Protein AF-A0A2D7BTG2-F1 (afdb_monomer_lite)

Radius of gyration: 34.1 Å; chains: 1; bounding box: 66×44×100 Å

pLDDT: mean 89.64, std 11.04, range [48.56, 98.38]

Sequence (310 aa):
MPYTIDFSQSSKTAIVVNDGTIDTSTSIGLIGKNYTRFGETLNENLLHLLENFANTNAPSNPTEGMLWYDTTNSLLKVYDNGVWTPLLSGAGTTRIEFRNRKDTGGTFHKTIELIVDANIVHITTDDTTAWTPHNDEKLEDGVTLLSTQFPTIQSGITMNNTTHYKFRGIATSAEYADLAERYETDDEYEAGTVVRLGGTHEITQTLQEADEDVFGVISTSPGFEMNASAGTDATHPFVALAGRVPCKVIGKVAKGDRMISSSTPGHAMAHKYAPSFVGDRFSWNIVIGRALESKDTDEAGTIEIVVGSK

Foldseek 3Di:
DWDWDDDPPNVDDIDIAAAQDWDDLELATRDHHPPPCVVVSVVVRVVCVVQLNEDCDDRPNHDAQGWYQNNVQRFIWGDHPNDTHGPFNGHDQFGWDWDFFAFQVRDTFTWIFTGDNQFGFKIAGAAADKTATHQCDAGSVNPHHPCVQPRIDHHGIDGGPDPPRDDDDPDDDQPDWFDWEWFFEPFQDDFQFWWFQDDPGGIYWDQAWLDLRTAATFADRHSHYHPVVPDDSGGTTIGGQWTKGKHKAAAWADFFFWWFDHNPTRHIYGDPDDQDDPDPDTSCSRTQFTFRHTDHDRGIDIGMTTGPHD

Secondary structure (DSSP, 8-state):
--EEE--SSTTSPPEEEPTTSEE-SSSSPEEPTT-TTHHHHHHHHHHHHHTTT-BSS--SSPPTT-EEEETTTTEEEEEETTEEEEEE--SSSSEEEEEEEEBTTS-EEEEEEEEETTEEEEEEE--SS-B-B-TT-B-TTSSSBGGGT-S-B-SEEEEPSSTT-----S----SS-EEEEE--BSS---TT-EEEE-SSSSEEE--STT-TTEEEEEESS-SEEESTTSS-TTTS-EEEEEEEEEEEE-S-B-TTPEEEE-SSTT-EEE--S----BTTB-TTSSEEEEESS-B--SS-EEEEEEET--

Structure (mmCIF, N/CA/C/O backbone):
data_AF-A0A2D7BTG2-F1
#
_entry.id   AF-A0A2D7BTG2-F1
#
loop_
_atom_site.group_PDB
_atom_site.i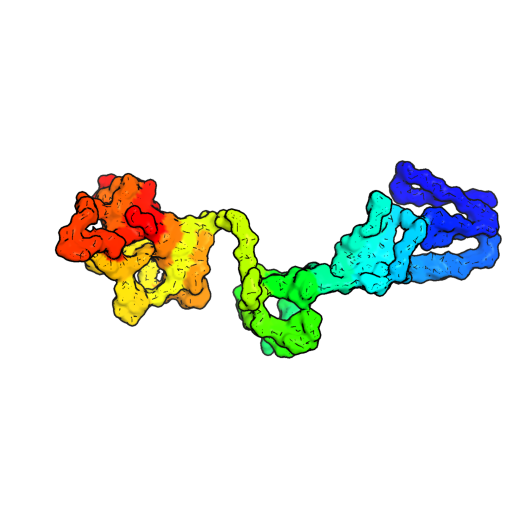d
_atom_site.type_symbol
_atom_site.label_atom_id
_atom_site.label_alt_id
_atom_site.label_comp_id
_atom_site.label_asym_id
_atom_site.label_entity_id
_atom_site.label_seq_id
_atom_site.pdbx_PDB_ins_code
_atom_site.Cartn_x
_atom_site.Cartn_y
_atom_site.Cartn_z
_atom_site.occupancy
_atom_site.B_iso_or_equiv
_atom_site.auth_seq_id
_atom_site.auth_comp_id
_atom_site.auth_asym_id
_atom_site.auth_atom_id
_atom_site.pdbx_PDB_model_num
ATOM 1 N N . MET A 1 1 ? -35.544 18.577 49.824 1.00 82.06 1 MET A N 1
ATOM 2 C CA . MET A 1 1 ? -35.801 19.420 48.624 1.00 82.06 1 MET A CA 1
ATOM 3 C C . MET A 1 1 ? -35.051 18.836 47.439 1.00 82.06 1 MET A C 1
ATOM 5 O O . MET A 1 1 ? -33.855 18.576 47.615 1.00 82.06 1 MET A O 1
ATOM 9 N N . PRO A 1 2 ? -35.722 18.657 46.283 1.00 92.31 2 PRO A N 1
ATOM 10 C CA . PRO A 1 2 ? -35.094 18.171 45.056 1.00 92.31 2 PRO A CA 1
ATOM 11 C C . PRO A 1 2 ? -33.932 19.075 44.636 1.00 92.31 2 PRO A C 1
ATOM 13 O O . PRO A 1 2 ? -33.811 20.212 45.103 1.00 92.31 2 PRO A O 1
ATOM 16 N N . TYR A 1 3 ? -33.055 18.553 43.790 1.00 95.12 3 TYR A N 1
ATOM 17 C CA . TYR A 1 3 ? -31.957 19.313 43.203 1.00 95.12 3 TYR A CA 1
ATOM 18 C C . TYR A 1 3 ? -31.859 19.024 41.706 1.00 95.12 3 TYR A C 1
ATOM 20 O O . TYR A 1 3 ? -32.412 18.036 41.226 1.00 95.12 3 TYR A O 1
ATOM 28 N N . THR A 1 4 ? -31.194 19.912 40.973 1.00 95.62 4 THR A N 1
ATOM 29 C CA . THR A 1 4 ? -31.037 19.817 39.520 1.00 95.62 4 THR A CA 1
ATOM 30 C C . THR A 1 4 ? -29.607 19.452 39.150 1.00 95.62 4 THR A C 1
ATOM 32 O O . THR A 1 4 ? -28.666 19.881 39.819 1.00 95.62 4 THR A O 1
ATOM 35 N N . ILE A 1 5 ? -29.456 18.659 38.092 1.00 94.81 5 ILE A N 1
ATOM 36 C CA . ILE A 1 5 ? -28.172 18.317 37.477 1.00 94.81 5 ILE A CA 1
ATOM 37 C C . ILE A 1 5 ? -28.199 18.814 36.033 1.00 94.81 5 ILE A C 1
ATOM 39 O O . ILE A 1 5 ? -29.088 18.445 35.262 1.00 94.81 5 ILE A O 1
ATOM 43 N N . ASP A 1 6 ? -27.215 19.634 35.679 1.00 94.38 6 ASP A N 1
ATOM 44 C CA . ASP A 1 6 ? -27.077 20.205 34.344 1.00 94.38 6 ASP A CA 1
ATOM 45 C C . ASP A 1 6 ? -26.159 19.341 33.473 1.00 94.38 6 ASP A C 1
ATOM 47 O O . ASP A 1 6 ? -25.115 18.856 33.916 1.00 94.38 6 ASP A O 1
ATOM 51 N N . PHE A 1 7 ? -26.529 19.177 32.204 1.00 92.38 7 PHE A N 1
ATOM 52 C CA . PHE A 1 7 ? -25.622 18.623 31.203 1.00 92.38 7 PHE A CA 1
ATOM 53 C C . PHE A 1 7 ? -24.540 19.646 30.841 1.00 92.38 7 PHE A C 1
ATOM 55 O O . PHE A 1 7 ? -24.777 20.853 30.856 1.00 92.38 7 PHE A O 1
ATOM 62 N N . SER A 1 8 ? -23.371 19.171 30.398 1.00 91.31 8 SER A N 1
ATOM 63 C CA . SER A 1 8 ? -22.316 20.046 29.858 1.00 91.31 8 SER A CA 1
ATOM 64 C C . SER A 1 8 ? -22.786 20.859 28.645 1.00 91.31 8 SER A C 1
ATOM 66 O O . SER A 1 8 ? -22.303 21.963 28.406 1.00 91.31 8 SER A O 1
ATOM 68 N N . GLN A 1 9 ? -23.745 20.326 27.885 1.00 87.62 9 GLN A N 1
ATOM 69 C CA . GLN A 1 9 ? -24.421 21.040 26.811 1.00 87.62 9 GLN A CA 1
ATOM 70 C C . GLN A 1 9 ? -25.638 21.790 27.368 1.00 87.62 9 GLN A C 1
ATOM 72 O O . GLN A 1 9 ? -26.660 21.182 27.682 1.00 87.62 9 GLN A O 1
ATOM 77 N N . SER A 1 10 ? -25.555 23.119 27.410 1.00 88.06 10 SER A N 1
ATOM 78 C CA . SER A 1 10 ? -26.579 23.996 28.001 1.00 88.06 10 SER A CA 1
ATOM 79 C C . SER A 1 10 ? -27.948 23.967 27.310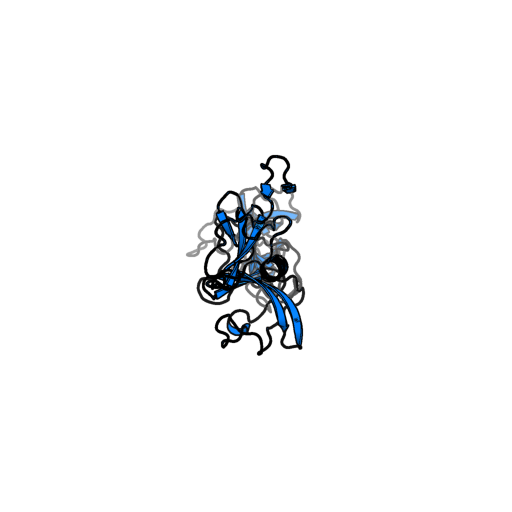 1.00 88.06 10 SER A C 1
ATOM 81 O O . SER A 1 10 ? -28.932 24.413 27.892 1.00 88.06 10 SER A O 1
ATOM 83 N N . SER A 1 11 ? -28.040 23.453 26.078 1.00 88.81 11 SER A N 1
ATOM 84 C CA . SER A 1 11 ? -29.313 23.311 25.359 1.00 88.81 11 SER A CA 1
ATOM 85 C C . SER A 1 11 ? -30.128 22.084 25.784 1.00 88.81 11 SER A C 1
ATOM 87 O O . SER A 1 11 ? -31.274 21.951 25.359 1.00 88.81 11 SER A O 1
ATOM 89 N N . LYS A 1 12 ? -29.553 21.164 26.570 1.00 88.06 12 LYS A N 1
ATOM 90 C CA . LYS A 1 12 ? -30.271 19.994 27.087 1.00 88.06 12 LYS A CA 1
ATOM 91 C C . LYS A 1 12 ? -31.016 20.346 28.367 1.00 88.06 12 LYS A C 1
ATOM 93 O O . LYS A 1 12 ? -30.515 21.082 29.211 1.00 88.06 12 LYS A O 1
ATOM 98 N N . THR A 1 13 ? -32.214 19.793 28.519 1.00 92.81 13 THR A N 1
ATOM 99 C CA . THR A 1 13 ? -33.018 19.971 29.730 1.00 92.81 13 THR A CA 1
ATOM 100 C C . THR A 1 13 ? -32.324 19.316 30.923 1.00 92.81 13 THR A C 1
ATOM 102 O O . THR A 1 13 ? -31.963 18.142 30.859 1.00 92.81 13 THR A O 1
ATOM 105 N N . ALA A 1 14 ? -32.144 20.080 32.002 1.00 93.88 14 ALA A N 1
ATOM 106 C CA . ALA A 1 14 ? -31.582 19.590 33.255 1.00 93.88 14 ALA A CA 1
ATOM 107 C C . ALA A 1 14 ? -32.454 18.487 33.874 1.00 93.88 14 ALA A C 1
ATOM 109 O O . ALA A 1 14 ? -33.682 18.499 33.748 1.00 93.88 14 ALA A O 1
ATOM 110 N N . ILE A 1 15 ? -31.819 17.561 34.588 1.00 95.19 15 ILE A N 1
ATOM 111 C CA . ILE A 1 15 ? -32.509 16.471 35.284 1.00 95.19 15 ILE A CA 1
ATOM 112 C C . ILE A 1 15 ? -32.858 16.933 36.699 1.00 95.19 15 ILE A C 1
ATOM 114 O O . ILE A 1 15 ? -32.009 17.475 37.408 1.00 95.19 15 ILE A O 1
ATOM 118 N N . VAL A 1 16 ? -34.103 16.708 37.124 1.00 96.50 16 VAL A N 1
ATOM 119 C CA . VAL A 1 16 ? -34.575 17.015 38.482 1.00 96.50 16 VAL A CA 1
ATOM 120 C C . VAL A 1 16 ? -34.575 15.738 39.312 1.00 96.50 16 VAL A C 1
ATOM 122 O O . VAL A 1 16 ? -35.378 14.842 39.072 1.00 96.50 16 VAL A O 1
ATOM 125 N N . VAL A 1 17 ? -33.728 15.676 40.337 1.00 96.44 17 VAL A N 1
ATOM 126 C CA . VAL A 1 17 ? -33.623 14.511 41.222 1.00 96.44 17 VAL A CA 1
ATOM 127 C C . VAL A 1 17 ? -34.429 14.748 42.501 1.00 96.44 17 VAL A C 1
ATOM 129 O O . VAL A 1 17 ? -34.157 15.676 43.272 1.00 96.44 17 VAL A O 1
ATOM 132 N N . ASN A 1 18 ? -35.427 13.893 42.736 1.00 95.75 18 ASN A N 1
ATOM 133 C CA . ASN A 1 18 ? -36.330 13.984 43.883 1.00 95.75 18 ASN A CA 1
ATOM 134 C C . ASN A 1 18 ? -35.735 13.383 45.169 1.00 95.75 18 ASN A C 1
ATOM 136 O O . ASN A 1 18 ? -34.892 12.487 45.142 1.00 95.75 18 ASN A O 1
ATOM 140 N N . ASP A 1 19 ? -36.192 13.888 46.317 1.00 95.38 19 ASP A N 1
ATOM 141 C CA . ASP A 1 19 ? -35.792 13.419 47.652 1.00 95.38 19 ASP A CA 1
ATOM 142 C C . ASP A 1 19 ? -36.265 11.971 47.885 1.00 95.38 19 ASP A C 1
ATOM 144 O O . ASP A 1 19 ? -37.372 11.608 47.497 1.00 95.38 19 ASP A O 1
ATOM 148 N N . GLY A 1 20 ? -35.439 11.148 48.525 1.00 94.38 20 GLY A N 1
ATOM 149 C CA . GLY A 1 20 ? -35.737 9.756 48.871 1.00 94.38 20 GLY A CA 1
ATOM 150 C C . GLY A 1 20 ? -35.786 8.772 47.695 1.00 94.38 20 GLY A C 1
ATOM 151 O O . GLY A 1 20 ? -36.173 7.624 47.902 1.00 94.38 20 GLY A O 1
ATOM 152 N N . THR A 1 21 ? -35.401 9.181 46.480 1.00 94.94 21 THR A N 1
ATOM 153 C CA . THR A 1 21 ? -35.507 8.365 45.250 1.00 94.94 21 THR A CA 1
ATOM 154 C C . THR A 1 21 ? -34.182 8.245 44.490 1.00 94.94 21 THR A C 1
ATOM 156 O O . THR A 1 21 ? -33.246 8.989 44.769 1.00 94.94 21 THR A O 1
ATOM 159 N N . ILE A 1 22 ? -34.109 7.332 43.514 1.00 95.50 22 ILE A N 1
ATOM 160 C CA . ILE A 1 22 ? -33.073 7.317 42.468 1.00 95.50 22 ILE A CA 1
ATOM 161 C C . ILE A 1 22 ? -33.729 7.724 41.147 1.00 95.50 22 ILE A C 1
ATOM 163 O O . ILE A 1 22 ? -34.741 7.134 40.762 1.00 95.50 22 ILE A O 1
ATOM 167 N N . ASP A 1 23 ? -33.138 8.685 40.442 1.00 95.88 23 ASP A N 1
ATOM 168 C CA . ASP A 1 23 ? -33.488 8.980 39.053 1.00 95.88 23 ASP A CA 1
ATOM 169 C C . ASP A 1 23 ? -32.698 8.060 38.103 1.00 95.88 23 ASP A C 1
ATOM 171 O O . ASP A 1 23 ? -31.492 7.867 38.261 1.00 95.88 23 ASP A O 1
ATOM 175 N N . THR A 1 24 ? -33.400 7.454 37.142 1.00 94.62 24 THR A N 1
ATOM 176 C CA . THR A 1 24 ? -32.864 6.455 36.196 1.00 94.62 24 THR A CA 1
ATOM 177 C C . THR A 1 24 ? -32.935 6.927 34.743 1.00 94.62 24 THR A C 1
ATOM 179 O O . THR A 1 24 ? -32.858 6.119 33.821 1.00 94.62 24 THR A O 1
ATOM 182 N N . SER A 1 25 ? -33.070 8.238 34.512 1.00 93.56 25 SER A N 1
ATOM 183 C CA . SER A 1 25 ? -33.117 8.832 33.166 1.00 93.56 25 SER A CA 1
ATOM 184 C C . SER A 1 25 ? -31.785 8.762 32.407 1.00 93.56 25 SER A C 1
ATOM 186 O O . SER A 1 25 ? -31.747 9.059 31.215 1.00 93.56 25 SER A O 1
ATOM 188 N N . THR A 1 26 ? -30.706 8.338 33.071 1.00 94.25 26 THR A N 1
ATOM 189 C CA . THR A 1 26 ? -29.394 8.066 32.470 1.00 94.25 26 THR A CA 1
ATOM 190 C C . THR A 1 26 ? -28.946 6.636 32.773 1.00 94.25 26 THR A C 1
ATOM 192 O O . THR A 1 26 ? -29.559 5.946 33.586 1.00 94.25 26 THR A O 1
ATOM 195 N N . SER A 1 27 ? -27.853 6.192 32.153 1.00 94.81 27 SER A N 1
ATOM 196 C CA . SER A 1 27 ? -27.250 4.877 32.411 1.00 94.81 27 SER A CA 1
ATOM 197 C C . SER A 1 27 ? -26.644 4.710 33.811 1.00 94.81 27 SER A C 1
ATOM 199 O O . SER A 1 27 ? -26.309 3.590 34.183 1.00 94.81 27 SER A O 1
ATOM 201 N N . ILE A 1 28 ? -26.494 5.792 34.583 1.00 94.81 28 ILE A N 1
ATOM 202 C CA . ILE A 1 28 ? -26.142 5.745 36.009 1.00 94.81 28 ILE A CA 1
ATOM 203 C C . ILE A 1 28 ? -27.331 6.194 36.859 1.00 94.81 28 ILE A C 1
ATOM 205 O O . ILE A 1 28 ? -28.132 7.034 36.445 1.00 94.81 28 ILE A O 1
ATOM 209 N N . GLY A 1 29 ? -27.438 5.663 38.075 1.00 94.94 29 GLY A N 1
ATOM 210 C CA . GLY A 1 29 ? -28.468 6.090 39.019 1.00 94.94 29 GLY A CA 1
ATOM 211 C C . GLY A 1 29 ? -28.113 7.433 39.655 1.00 94.94 29 GLY A C 1
ATOM 212 O O . GLY A 1 29 ? -27.115 7.529 40.369 1.00 94.94 29 GLY A O 1
ATOM 213 N N . LEU A 1 30 ? -28.924 8.471 39.452 1.00 95.88 30 LEU A N 1
ATOM 214 C CA . LEU A 1 30 ? -28.707 9.778 40.079 1.00 95.88 30 LEU A CA 1
ATOM 215 C C . LEU A 1 30 ? -29.414 9.811 41.439 1.00 95.88 30 LEU A C 1
ATOM 217 O O . LEU A 1 30 ? -30.631 9.651 41.543 1.00 95.88 30 LEU A O 1
ATOM 221 N N . ILE A 1 31 ? -28.634 9.963 42.508 1.00 96.62 31 ILE A N 1
ATOM 222 C CA . ILE A 1 31 ? -29.084 9.673 43.873 1.00 96.62 31 ILE A CA 1
ATOM 223 C C . ILE A 1 31 ? -29.779 10.884 44.502 1.00 96.62 31 ILE A C 1
ATOM 225 O O . ILE A 1 31 ? -29.162 11.923 44.734 1.00 96.62 31 ILE A O 1
ATOM 229 N N . GLY A 1 32 ? -31.050 10.744 44.863 1.00 96.12 32 GLY A N 1
ATOM 230 C CA . GLY A 1 32 ? -31.789 11.735 45.635 1.00 96.12 32 GLY A CA 1
ATOM 231 C C . GLY A 1 32 ? -31.250 11.922 47.051 1.00 96.12 32 GLY A C 1
ATOM 232 O O . GLY A 1 32 ? -30.688 11.010 47.662 1.00 96.12 32 GLY A O 1
ATOM 233 N N . LYS A 1 33 ? -31.466 13.114 47.618 1.00 93.56 33 LYS A N 1
ATOM 234 C CA . LYS A 1 33 ? -31.188 13.358 49.045 1.00 93.56 33 LYS A CA 1
ATOM 235 C C . LYS A 1 33 ? -31.935 12.327 49.901 1.00 93.56 33 LYS A C 1
ATOM 237 O O . LYS A 1 33 ? -32.964 11.814 49.486 1.00 93.56 33 LYS A O 1
ATOM 242 N N . ASN A 1 34 ? -31.395 11.979 51.069 1.00 93.62 34 ASN A N 1
ATOM 243 C CA . ASN A 1 34 ? -31.992 11.018 52.010 1.00 93.62 34 ASN A CA 1
ATOM 244 C C . ASN A 1 34 ? -32.293 9.606 51.456 1.00 93.62 34 ASN A C 1
ATOM 246 O O . ASN A 1 34 ? -32.994 8.836 52.113 1.00 93.62 34 ASN A O 1
ATOM 250 N N . TYR A 1 35 ? -31.768 9.227 50.286 1.00 95.25 35 TYR A N 1
ATOM 251 C CA . TYR A 1 35 ? -31.939 7.874 49.767 1.00 95.25 35 TYR A CA 1
ATOM 252 C C . TYR A 1 35 ? -31.142 6.857 50.602 1.00 95.25 35 TYR A C 1
ATOM 254 O O . TYR A 1 35 ? -29.923 6.952 50.746 1.00 95.25 35 TYR A O 1
ATOM 262 N N . THR A 1 36 ? -31.834 5.863 51.162 1.00 93.12 36 THR A N 1
ATOM 263 C CA . THR A 1 36 ? -31.273 4.961 52.181 1.00 93.12 36 THR A CA 1
ATOM 264 C C . THR A 1 36 ? -30.155 4.051 51.657 1.00 93.12 36 THR A C 1
ATOM 266 O O . THR A 1 36 ? -29.263 3.700 52.423 1.00 93.12 36 THR A O 1
ATOM 269 N N . ARG A 1 37 ? -30.148 3.697 50.363 1.00 93.12 37 ARG A N 1
ATOM 270 C CA . ARG A 1 37 ? -29.126 2.820 49.746 1.00 93.12 37 ARG A CA 1
ATOM 271 C C . ARG A 1 37 ? -28.087 3.588 48.919 1.00 93.12 37 ARG A C 1
ATOM 273 O O . ARG A 1 37 ? -27.510 3.033 47.992 1.00 93.12 37 ARG A O 1
ATOM 280 N N . PHE A 1 38 ? -27.838 4.864 49.230 1.00 94.31 38 PHE A N 1
ATOM 281 C CA . PHE A 1 38 ? -26.961 5.720 48.415 1.00 94.31 38 PHE A CA 1
ATOM 282 C C . PHE A 1 38 ? -25.568 5.122 48.159 1.00 94.31 38 PHE A C 1
ATOM 284 O O . PHE A 1 38 ? -25.048 5.246 47.056 1.00 94.31 38 PHE A O 1
ATOM 291 N N . GLY A 1 39 ? -24.968 4.474 49.164 1.00 95.50 39 GLY A N 1
ATOM 292 C CA . GLY A 1 39 ? -23.602 3.956 49.066 1.00 95.50 39 GLY A CA 1
ATOM 293 C C . GLY A 1 39 ? -23.453 2.803 48.073 1.00 95.50 39 GLY A C 1
ATOM 294 O O . GLY A 1 39 ? -22.420 2.692 47.424 1.00 95.50 39 GLY A O 1
ATOM 295 N N . GLU A 1 40 ? -24.485 1.973 47.929 1.00 96.31 40 GLU A N 1
ATOM 296 C CA . GLU A 1 40 ? -24.510 0.877 46.955 1.00 96.31 40 GLU A CA 1
ATOM 297 C C . GLU A 1 40 ? -24.564 1.438 45.533 1.00 96.31 40 GLU A C 1
ATOM 299 O O . GLU A 1 40 ? -23.629 1.241 44.764 1.00 96.31 40 GLU A O 1
ATOM 304 N N . THR A 1 41 ? -25.573 2.264 45.240 1.00 96.62 41 THR A N 1
ATOM 305 C CA . THR A 1 41 ? -25.751 2.896 43.925 1.00 96.62 41 THR A CA 1
ATOM 306 C C . THR A 1 41 ? -24.547 3.744 43.516 1.00 96.62 41 THR A C 1
ATOM 308 O O . THR A 1 41 ? -24.158 3.751 42.353 1.00 96.62 41 THR A O 1
ATOM 311 N N . LEU A 1 42 ? -23.918 4.451 44.462 1.00 96.56 42 LEU A N 1
ATOM 312 C CA . LEU A 1 42 ? -22.716 5.233 44.178 1.00 96.56 42 LEU A CA 1
ATOM 313 C C . LEU A 1 42 ? -21.554 4.340 43.723 1.00 96.56 42 LEU A C 1
ATOM 315 O O . LEU A 1 42 ? -20.903 4.653 42.729 1.00 96.56 42 LEU A O 1
ATOM 319 N N . ASN A 1 43 ? -21.291 3.245 44.439 1.00 97.81 43 ASN A N 1
ATOM 320 C CA . ASN A 1 43 ? -20.192 2.341 44.106 1.00 97.81 43 ASN A CA 1
ATOM 321 C C . ASN A 1 43 ? -20.455 1.574 42.803 1.00 97.81 43 ASN A C 1
ATOM 323 O O . ASN A 1 43 ? -19.529 1.403 42.015 1.00 97.81 43 ASN A O 1
ATOM 327 N N . GLU A 1 44 ? -21.701 1.171 42.545 1.00 97.19 44 GLU A N 1
ATOM 328 C CA . GLU A 1 44 ? -22.104 0.564 41.270 1.00 97.19 44 GLU A CA 1
ATOM 329 C C . GLU A 1 44 ? -21.899 1.531 40.101 1.00 97.19 44 GLU A C 1
ATOM 331 O O . GLU A 1 44 ? -21.269 1.169 39.113 1.00 97.19 44 GLU A O 1
ATOM 336 N N . ASN A 1 45 ? -22.322 2.793 40.232 1.00 96.69 45 ASN A N 1
ATOM 337 C CA . ASN A 1 45 ? -22.077 3.808 39.206 1.00 96.69 45 ASN A CA 1
ATOM 338 C C . ASN A 1 45 ? -20.579 3.981 38.910 1.00 96.69 45 ASN A C 1
ATOM 340 O O . ASN A 1 45 ? -20.191 4.081 37.748 1.00 96.69 45 ASN A O 1
ATOM 344 N N . LEU A 1 46 ? -19.731 4.023 39.946 1.00 97.44 46 LEU A N 1
ATOM 345 C CA . LEU A 1 46 ? -18.278 4.130 39.773 1.00 97.44 46 LEU A CA 1
ATOM 346 C C . LEU A 1 46 ? -17.699 2.905 39.061 1.00 97.44 46 LEU A C 1
ATOM 348 O O . LEU A 1 46 ? -16.839 3.060 38.195 1.00 97.44 46 LEU A O 1
ATOM 352 N N . LEU A 1 47 ? -18.181 1.707 39.396 1.00 97.31 47 LEU A N 1
ATOM 353 C CA . LEU A 1 47 ? -17.779 0.473 38.730 1.00 97.31 47 LEU A CA 1
ATOM 354 C C . LEU A 1 47 ? -18.191 0.478 37.254 1.00 97.31 47 LEU A C 1
ATOM 356 O O . LEU A 1 47 ? -17.348 0.226 36.398 1.00 97.31 47 LEU A O 1
ATOM 360 N N . HIS A 1 48 ? -19.435 0.853 36.951 1.00 96.25 48 HIS A N 1
ATOM 361 C CA . HIS A 1 48 ? -19.935 0.953 35.580 1.00 96.25 48 HIS A CA 1
ATOM 362 C C . HIS A 1 48 ? -19.155 1.967 34.743 1.00 96.25 48 HIS A C 1
ATOM 364 O O . HIS A 1 48 ? -18.849 1.710 33.581 1.00 96.25 48 HIS A O 1
ATOM 370 N N . LEU A 1 49 ? -18.773 3.104 35.326 1.00 95.50 49 LEU A N 1
ATOM 371 C CA . LEU A 1 49 ? -17.909 4.073 34.652 1.00 95.50 49 LEU A CA 1
ATOM 372 C C . LEU A 1 49 ? -16.504 3.505 34.406 1.00 95.50 49 LEU A C 1
ATOM 374 O O . LEU A 1 49 ? -15.969 3.674 33.313 1.00 95.50 49 LEU A O 1
ATOM 378 N N . LEU A 1 50 ? -15.922 2.808 35.388 1.00 97.06 50 LEU A N 1
ATOM 379 C CA . LEU A 1 50 ? -14.598 2.189 35.272 1.00 97.06 50 LEU A CA 1
ATOM 380 C C . LEU A 1 50 ? -14.548 1.136 34.155 1.00 97.06 50 LEU A C 1
ATOM 382 O O . LEU A 1 50 ? -13.575 1.074 33.406 1.00 97.06 50 LEU A O 1
ATOM 386 N N . GLU A 1 51 ? -15.596 0.325 34.027 1.00 95.50 51 GLU A N 1
ATOM 387 C CA . GLU A 1 51 ? -15.695 -0.721 33.003 1.00 95.50 51 GLU A CA 1
ATOM 388 C C . GLU A 1 51 ? -16.297 -0.228 31.679 1.00 95.50 51 GLU A C 1
ATOM 390 O O . GLU A 1 51 ? -16.492 -1.023 30.762 1.00 95.50 51 GLU A O 1
ATOM 395 N N . ASN A 1 52 ? -16.589 1.072 31.551 1.00 95.62 52 ASN A N 1
ATOM 396 C CA . ASN A 1 52 ? -17.274 1.650 30.390 1.00 95.62 52 ASN A CA 1
ATOM 397 C C . ASN A 1 52 ? -18.570 0.890 30.053 1.00 95.62 52 ASN A C 1
ATOM 399 O O . ASN A 1 52 ? -18.819 0.541 28.900 1.00 95.62 52 ASN A O 1
ATOM 403 N N . PHE A 1 53 ? -19.379 0.600 31.073 1.00 96.88 53 PHE A N 1
ATOM 404 C CA . PHE A 1 53 ? -20.676 -0.075 30.974 1.00 96.88 53 PHE A CA 1
ATOM 405 C C . PHE A 1 53 ? -20.617 -1.435 30.264 1.00 96.88 53 PHE A C 1
ATOM 407 O O . PHE A 1 53 ? -21.547 -1.796 29.544 1.00 96.88 53 PHE A O 1
ATOM 414 N N . ALA A 1 54 ? -19.521 -2.176 30.446 1.00 96.12 54 ALA A N 1
ATOM 415 C CA . ALA A 1 54 ? -19.283 -3.477 29.836 1.00 96.12 54 ALA A CA 1
ATOM 416 C C . ALA A 1 54 ? -20.490 -4.423 29.969 1.00 96.12 54 ALA A C 1
ATOM 418 O O . ALA A 1 54 ? -20.846 -4.870 31.058 1.00 96.12 54 ALA A O 1
ATOM 419 N N . ASN A 1 55 ? -21.132 -4.740 28.844 1.00 96.06 55 ASN A N 1
ATOM 420 C CA . ASN A 1 55 ? -22.289 -5.634 28.809 1.00 96.06 55 ASN A CA 1
ATOM 421 C C . ASN A 1 55 ? -22.518 -6.176 27.392 1.00 96.06 55 ASN A C 1
ATOM 423 O O . ASN A 1 55 ? -22.113 -5.566 26.404 1.00 96.06 55 ASN A O 1
ATOM 427 N N . THR A 1 56 ? -23.220 -7.303 27.303 1.00 95.75 56 THR A N 1
ATOM 428 C CA . THR A 1 56 ? -23.707 -7.889 26.046 1.00 95.75 56 THR A CA 1
ATOM 429 C C . THR A 1 56 ? -24.768 -7.031 25.351 1.00 95.75 56 THR A C 1
ATOM 431 O O . THR A 1 56 ? -24.870 -7.069 24.128 1.00 95.75 56 THR A O 1
ATOM 434 N N . ASN A 1 57 ? -25.544 -6.252 26.113 1.00 95.25 57 ASN A N 1
ATOM 435 C CA . ASN A 1 57 ? -26.572 -5.348 25.600 1.00 95.25 57 ASN A CA 1
ATOM 436 C C . ASN A 1 57 ? -26.168 -3.891 25.816 1.00 95.25 57 ASN A C 1
ATOM 438 O O . ASN A 1 57 ? -25.538 -3.558 26.819 1.00 95.25 57 ASN A O 1
ATOM 442 N N . ALA A 1 58 ? -26.591 -3.020 24.902 1.00 94.94 58 ALA A N 1
ATOM 443 C CA . ALA A 1 58 ? -26.372 -1.591 25.049 1.00 94.94 58 ALA A CA 1
ATOM 444 C C . ALA A 1 58 ? -27.102 -1.035 26.292 1.00 94.94 58 ALA A C 1
ATOM 446 O O . ALA A 1 58 ? -28.208 -1.494 26.605 1.00 94.94 58 ALA A O 1
ATOM 447 N N . PRO A 1 59 ? -26.534 -0.019 26.970 1.00 95.62 59 PRO A N 1
ATOM 448 C CA . PRO A 1 59 ? -27.225 0.725 28.019 1.00 95.62 59 PRO A CA 1
ATOM 449 C C . PRO A 1 59 ? -28.588 1.249 27.546 1.00 95.62 59 PRO A C 1
ATOM 451 O O . PRO A 1 59 ? -28.710 1.740 26.424 1.00 95.62 59 PRO A O 1
ATOM 454 N N . SER A 1 60 ? -29.613 1.157 28.398 1.00 91.69 60 SER A N 1
ATOM 455 C CA . SER A 1 60 ? -31.003 1.470 28.034 1.00 91.69 60 SER A CA 1
ATOM 456 C C . SER A 1 60 ? -31.321 2.965 27.969 1.00 91.69 60 SER A C 1
ATOM 458 O O . SER A 1 60 ? -32.209 3.353 27.218 1.00 91.69 60 SER A O 1
ATOM 460 N N . ASN A 1 61 ? -30.600 3.796 28.731 1.00 93.75 61 ASN A N 1
ATOM 461 C CA . ASN A 1 61 ? -30.785 5.252 28.787 1.00 93.75 61 ASN A CA 1
ATOM 462 C C . ASN A 1 61 ? -29.461 5.991 28.507 1.00 93.75 61 ASN A C 1
ATOM 464 O O . ASN A 1 61 ? -28.942 6.695 29.380 1.00 93.75 61 ASN A O 1
ATOM 468 N N . PRO A 1 62 ? -28.866 5.798 27.317 1.00 94.62 62 PRO A N 1
ATOM 469 C CA . PRO A 1 62 ? -27.563 6.356 27.011 1.00 94.62 62 PRO A CA 1
ATOM 470 C C . PRO A 1 62 ? -27.617 7.874 26.857 1.00 94.62 62 PRO A C 1
ATOM 472 O O . PRO A 1 62 ? -28.544 8.445 26.281 1.00 94.62 62 PRO A O 1
ATOM 475 N N . THR A 1 63 ? -26.581 8.532 27.362 1.00 92.31 63 THR A N 1
ATOM 476 C CA . THR A 1 63 ? -26.362 9.966 27.175 1.00 92.31 63 THR A CA 1
ATOM 477 C C . THR A 1 63 ? -25.382 10.196 26.031 1.00 92.31 63 THR A C 1
ATOM 479 O O . THR A 1 63 ? -24.417 9.453 25.890 1.00 92.31 63 THR A O 1
ATOM 482 N N . GLU A 1 64 ? -25.587 11.241 25.231 1.00 91.00 64 GLU A N 1
ATOM 483 C CA . GLU A 1 64 ? -24.659 11.604 24.146 1.00 91.00 64 GLU A CA 1
ATOM 484 C C . GLU A 1 64 ? -23.197 11.683 24.608 1.00 91.00 64 GLU A C 1
ATOM 486 O O . GLU A 1 64 ? -22.909 12.296 25.639 1.00 91.00 64 GLU A O 1
ATOM 491 N N . GLY A 1 65 ? -22.291 11.077 23.839 1.00 89.81 65 GLY A N 1
ATOM 492 C CA . GLY A 1 65 ? -20.862 10.974 24.142 1.00 89.81 65 GLY A CA 1
ATOM 493 C C . GLY A 1 65 ? -20.487 9.829 25.090 1.00 89.81 65 GLY A C 1
ATOM 494 O O . GLY A 1 65 ? -19.312 9.670 25.415 1.00 89.81 65 GLY A O 1
ATOM 495 N N . MET A 1 66 ? -21.453 9.026 25.544 1.00 94.25 66 MET A N 1
ATOM 496 C CA . MET A 1 66 ? -21.210 7.879 26.421 1.00 94.25 66 MET A CA 1
ATOM 497 C C . MET A 1 66 ? -20.398 6.787 25.722 1.00 94.25 66 MET A C 1
ATOM 499 O O . MET A 1 66 ? -20.631 6.494 24.551 1.00 94.25 66 MET A O 1
ATOM 503 N N . LEU A 1 67 ? -19.502 6.143 26.474 1.00 94.62 67 LEU A N 1
ATOM 504 C CA . LEU A 1 67 ? -18.776 4.949 26.050 1.00 94.62 67 LEU A CA 1
ATOM 505 C C . LEU A 1 67 ? -19.487 3.674 26.516 1.00 94.62 67 LEU A C 1
ATOM 507 O O . LEU A 1 67 ? -20.010 3.620 27.629 1.00 94.62 67 LEU A O 1
ATOM 511 N N . TRP A 1 68 ? -19.467 2.646 25.672 1.00 95.25 68 TRP A N 1
ATOM 512 C CA . TRP A 1 68 ? -19.950 1.303 25.985 1.00 95.25 68 TRP A CA 1
ATOM 513 C C . TRP A 1 68 ? -18.986 0.250 25.445 1.00 95.25 68 TRP A C 1
ATOM 515 O O . TRP A 1 68 ? -18.651 0.266 24.260 1.00 95.25 68 TRP A O 1
ATOM 525 N N . TYR A 1 69 ? -18.563 -0.682 26.295 1.00 93.06 69 TYR A N 1
ATOM 526 C CA . TYR A 1 69 ? -17.854 -1.881 25.866 1.00 93.06 69 TYR A CA 1
ATOM 527 C C . TYR A 1 69 ? -18.840 -3.034 25.602 1.00 93.06 69 TYR A C 1
ATOM 529 O O . TYR A 1 69 ? -19.354 -3.670 26.523 1.00 93.06 69 TYR A O 1
ATOM 537 N N . ASP A 1 70 ? -19.113 -3.303 24.326 1.00 91.94 70 ASP A N 1
ATOM 538 C CA . ASP A 1 70 ? -19.937 -4.426 23.873 1.00 91.94 70 ASP A CA 1
ATOM 539 C C . ASP A 1 70 ? -19.157 -5.726 24.064 1.00 91.94 70 ASP A C 1
ATOM 541 O O . ASP A 1 70 ? -18.282 -6.046 23.260 1.00 91.94 70 ASP A O 1
ATOM 545 N N . THR A 1 71 ? -19.458 -6.478 25.123 1.00 90.69 71 THR A N 1
ATOM 546 C CA . THR A 1 71 ? -18.702 -7.693 25.466 1.00 90.69 71 THR A CA 1
ATOM 547 C C . THR A 1 71 ? -18.970 -8.858 24.516 1.00 90.69 71 THR A C 1
ATOM 549 O O . THR A 1 71 ? -18.156 -9.777 24.456 1.00 90.69 71 THR A O 1
ATOM 552 N N . THR A 1 72 ? -20.060 -8.824 23.738 1.00 87.88 72 THR A N 1
ATOM 553 C CA . THR A 1 72 ? -20.355 -9.848 22.720 1.00 87.88 72 THR A CA 1
ATOM 554 C C . THR A 1 72 ? -19.353 -9.762 21.578 1.00 87.88 72 THR A C 1
ATOM 556 O O . THR A 1 72 ? -18.827 -10.774 21.124 1.00 87.88 72 THR A O 1
ATOM 559 N N . ASN A 1 73 ? -19.083 -8.536 21.130 1.00 81.81 73 ASN A N 1
ATOM 560 C CA . ASN A 1 73 ? -18.211 -8.263 19.989 1.00 81.81 73 ASN A CA 1
ATOM 561 C C . ASN A 1 73 ? -16.841 -7.715 20.406 1.00 81.81 73 ASN A C 1
ATOM 563 O O . ASN A 1 73 ? -16.013 -7.440 19.553 1.00 81.81 73 ASN A O 1
ATOM 567 N N . SER A 1 74 ? -16.604 -7.522 21.706 1.00 82.69 74 SER A N 1
ATOM 568 C CA . SER A 1 74 ? -15.396 -6.896 22.258 1.00 82.69 74 SER A CA 1
ATOM 569 C C . SER A 1 74 ? -15.072 -5.527 21.630 1.00 82.69 74 SER A C 1
ATOM 571 O O . SER A 1 74 ? -13.908 -5.183 21.408 1.00 82.69 74 SER A O 1
ATOM 573 N N . LEU A 1 75 ? -16.117 -4.732 21.364 1.00 82.69 75 LEU A N 1
ATOM 574 C CA . LEU A 1 75 ? -16.045 -3.426 20.703 1.00 82.69 75 LEU A CA 1
ATOM 575 C C . LEU A 1 75 ? -16.275 -2.286 21.697 1.00 82.69 75 LEU A C 1
ATOM 577 O O . LEU A 1 75 ? -17.295 -2.262 22.383 1.00 82.69 75 LEU A O 1
ATOM 581 N N . LEU A 1 76 ? -15.395 -1.280 21.693 1.00 89.94 76 LEU A N 1
ATOM 582 C CA . LEU A 1 76 ? -15.681 0.001 22.340 1.00 89.94 76 LEU A CA 1
ATOM 583 C C . LEU A 1 76 ? -16.498 0.887 21.391 1.00 89.94 76 LEU A C 1
ATOM 585 O O . LEU A 1 76 ? -16.055 1.215 20.286 1.00 89.94 76 LEU A O 1
ATOM 589 N N . LYS A 1 77 ? -17.689 1.284 21.831 1.00 90.69 77 LYS A N 1
ATOM 590 C CA . LYS A 1 77 ? -18.646 2.105 21.085 1.00 90.69 77 LYS A CA 1
ATOM 591 C C . LYS A 1 77 ? -18.886 3.437 21.793 1.00 90.69 77 LYS A C 1
ATOM 593 O O . LYS A 1 77 ? -18.805 3.508 23.016 1.00 90.69 77 LYS A O 1
ATOM 598 N N . VAL A 1 78 ? -19.208 4.474 21.023 1.00 93.69 78 VAL A N 1
ATOM 599 C CA . VAL A 1 78 ? -19.700 5.771 21.500 1.00 93.69 78 VAL A CA 1
ATOM 600 C C . VAL A 1 78 ? -21.151 5.966 21.081 1.00 93.69 78 VAL A C 1
ATOM 602 O O . VAL A 1 78 ? -21.533 5.569 19.978 1.00 93.69 78 VAL A O 1
ATOM 605 N N . TYR A 1 79 ? -21.961 6.554 21.954 1.00 94.06 79 TYR A N 1
ATOM 606 C CA . TYR A 1 79 ? -23.330 6.942 21.630 1.00 94.06 79 TYR A CA 1
ATOM 607 C C . TYR A 1 79 ? -23.366 8.365 21.073 1.00 94.06 79 TYR A C 1
ATOM 609 O O . TYR A 1 79 ? -22.974 9.307 21.765 1.00 94.06 79 TYR A O 1
ATOM 617 N N . ASP A 1 80 ? -23.843 8.518 19.843 1.00 89.06 80 ASP A N 1
ATOM 618 C CA . ASP A 1 80 ? -23.960 9.802 19.156 1.00 89.06 80 ASP A CA 1
ATOM 619 C C . ASP A 1 80 ? -25.200 9.817 18.254 1.00 89.06 80 ASP A C 1
ATOM 621 O O . ASP A 1 80 ? -25.488 8.860 17.535 1.00 89.06 80 ASP A O 1
ATOM 625 N N . ASN A 1 81 ? -25.962 10.901 18.322 1.00 86.69 81 ASN A N 1
ATOM 626 C CA . ASN A 1 81 ? -27.178 11.179 17.571 1.00 86.69 81 ASN A CA 1
ATOM 627 C C . ASN A 1 81 ? -28.187 10.015 17.537 1.00 86.69 81 ASN A C 1
ATOM 629 O O . ASN A 1 81 ? -28.751 9.678 16.493 1.00 86.69 81 ASN A O 1
ATOM 633 N N . GLY A 1 82 ? -28.404 9.367 18.685 1.00 86.38 82 GLY A N 1
ATOM 634 C CA . GLY A 1 82 ? -29.332 8.238 18.797 1.00 86.38 82 GLY A CA 1
ATOM 635 C C . GLY A 1 82 ? -28.766 6.877 18.375 1.00 86.38 82 GLY A C 1
ATOM 636 O O . GLY A 1 82 ? -29.504 5.891 18.371 1.00 86.38 82 GLY A O 1
ATOM 637 N N . VAL A 1 83 ? -27.485 6.800 18.002 1.00 85.44 83 VAL A N 1
ATOM 638 C CA . VAL A 1 83 ? -26.859 5.609 17.414 1.00 85.44 83 VAL A CA 1
ATOM 639 C C . VAL A 1 83 ? -25.569 5.248 18.154 1.00 85.44 83 VAL A C 1
ATOM 641 O O . VAL A 1 83 ? -24.774 6.104 18.529 1.00 85.44 83 VAL A O 1
ATOM 644 N N . TRP A 1 84 ? -25.327 3.949 18.342 1.00 89.44 84 TRP A N 1
ATOM 645 C CA . TRP A 1 84 ? -24.050 3.440 18.843 1.00 89.44 84 TRP A CA 1
ATOM 646 C C . TRP A 1 84 ? -23.071 3.197 17.693 1.00 89.44 84 TRP A C 1
ATOM 648 O O . TRP A 1 84 ? -23.316 2.343 16.840 1.00 89.44 84 TRP A O 1
ATOM 658 N N . THR A 1 85 ? -21.936 3.893 17.712 1.00 85.38 85 THR A N 1
ATOM 659 C CA . THR A 1 85 ? -20.889 3.807 16.684 1.00 85.38 85 THR A CA 1
ATOM 660 C C . THR A 1 85 ? -19.596 3.246 17.284 1.00 85.38 85 THR A C 1
ATOM 662 O O . THR A 1 85 ? -19.179 3.713 18.341 1.00 85.38 85 THR A O 1
ATOM 665 N N . PRO A 1 86 ? -18.929 2.254 16.667 1.00 83.44 86 PRO A N 1
ATOM 666 C CA . PRO A 1 86 ? -17.632 1.770 17.148 1.00 83.44 86 PRO A CA 1
ATOM 667 C C . PRO A 1 86 ? -16.542 2.849 16.996 1.00 83.44 86 PRO A C 1
ATOM 669 O O . PRO A 1 86 ? -16.389 3.416 15.919 1.00 83.44 86 PRO A O 1
ATOM 672 N N . LEU A 1 87 ? -15.778 3.125 18.063 1.00 74.75 87 LEU A N 1
ATOM 673 C CA . LEU A 1 87 ? -14.669 4.103 18.057 1.00 74.75 87 LEU A CA 1
ATOM 674 C C . LEU A 1 87 ? -13.351 3.501 17.558 1.00 74.75 87 LEU A C 1
ATOM 676 O O . LEU A 1 87 ? -12.538 4.168 16.928 1.00 74.75 87 LEU A O 1
ATOM 680 N N . LEU A 1 88 ? -13.151 2.226 17.866 1.00 63.00 88 LEU A N 1
ATOM 681 C CA . LEU A 1 88 ? -12.053 1.379 17.429 1.00 63.00 88 LEU A CA 1
ATOM 682 C C . LEU A 1 88 ? -12.697 0.019 17.172 1.00 63.00 88 LEU A C 1
ATOM 684 O O . LEU A 1 88 ? -13.475 -0.451 18.007 1.00 63.00 88 LEU A O 1
ATOM 688 N N . SER A 1 89 ? -12.420 -0.617 16.036 1.00 53.84 89 SER A N 1
ATOM 689 C CA . SER A 1 89 ? -12.845 -1.998 15.791 1.00 53.84 89 SER A CA 1
ATOM 690 C C . SER A 1 89 ? -12.036 -2.945 16.694 1.00 53.84 89 SER A C 1
ATOM 692 O O . SER A 1 89 ? -11.084 -3.588 16.256 1.00 53.84 89 SER A O 1
ATOM 694 N N . GLY A 1 90 ? -12.367 -2.951 17.985 1.00 52.78 90 GLY A N 1
ATOM 695 C CA . GLY A 1 90 ? -11.977 -3.965 18.956 1.00 52.78 90 GLY A CA 1
ATOM 696 C C . GLY A 1 90 ? -12.570 -5.322 18.576 1.00 52.78 90 GLY A C 1
ATOM 697 O O . GLY A 1 90 ? -13.714 -5.402 18.154 1.00 52.78 90 GLY A O 1
ATOM 698 N N . ALA A 1 91 ? -11.725 -6.350 18.637 1.00 56.53 91 ALA A N 1
ATOM 699 C CA . ALA A 1 91 ? -11.974 -7.754 18.302 1.00 56.53 91 ALA A CA 1
ATOM 700 C C . ALA A 1 91 ? -13.018 -8.022 17.195 1.00 56.53 91 ALA A C 1
ATOM 702 O O . ALA A 1 91 ? -14.187 -8.322 17.405 1.00 56.53 91 ALA A O 1
ATOM 703 N N . GLY A 1 92 ? -12.523 -8.008 15.965 1.00 65.12 92 GLY A N 1
ATOM 704 C CA . GLY A 1 92 ? -13.207 -8.550 14.805 1.00 65.12 92 GLY A CA 1
ATOM 705 C C . GLY A 1 92 ? -12.174 -9.003 13.787 1.00 65.12 92 GLY A C 1
ATOM 706 O O . GLY A 1 92 ? -10.987 -8.680 13.883 1.00 65.12 92 GLY A O 1
ATOM 707 N N . THR A 1 93 ? -12.613 -9.744 12.782 1.00 79.69 93 THR A N 1
ATOM 708 C CA . THR A 1 93 ? -11.739 -10.168 11.686 1.00 79.69 93 THR A CA 1
ATOM 709 C C . THR A 1 93 ? -11.347 -8.995 10.772 1.00 79.69 93 THR A C 1
ATOM 711 O O . THR A 1 93 ? -10.388 -9.120 10.024 1.00 79.69 93 THR A O 1
ATOM 714 N N . THR A 1 94 ? -12.004 -7.833 10.875 1.00 83.94 94 THR A N 1
ATOM 715 C CA . THR A 1 94 ? -11.719 -6.637 10.062 1.00 83.94 94 THR A CA 1
ATOM 716 C C . THR A 1 94 ? -11.442 -5.420 10.944 1.00 83.94 94 THR A C 1
ATOM 718 O O . THR A 1 94 ? -12.319 -5.014 11.708 1.00 83.94 94 THR A O 1
ATOM 721 N N . ARG A 1 95 ? -10.222 -4.863 10.870 1.00 82.88 95 ARG A N 1
ATOM 722 C CA . ARG A 1 95 ? -9.735 -3.782 11.748 1.00 82.88 95 ARG A CA 1
ATOM 723 C C . ARG A 1 95 ? -8.430 -3.132 11.278 1.00 82.88 95 ARG A C 1
ATOM 725 O O . ARG A 1 95 ? -7.721 -3.686 10.447 1.00 82.88 95 ARG A O 1
ATOM 732 N N . ILE A 1 96 ? -8.104 -1.975 11.856 1.00 86.25 96 ILE A N 1
ATOM 733 C CA . ILE A 1 96 ? -6.768 -1.363 11.785 1.00 86.25 96 ILE A CA 1
ATOM 734 C C . ILE A 1 96 ? -6.059 -1.612 13.117 1.00 86.25 96 ILE A C 1
ATOM 736 O O . ILE A 1 96 ? -6.630 -1.326 14.171 1.00 86.25 96 ILE A O 1
ATOM 740 N N . GLU A 1 97 ? -4.828 -2.118 13.078 1.00 86.00 97 GLU A N 1
ATOM 741 C CA . GLU A 1 97 ? -3.997 -2.318 14.267 1.00 86.00 97 GLU A CA 1
ATOM 742 C C . GLU A 1 97 ? -2.666 -1.568 14.198 1.00 86.00 97 GLU A C 1
ATOM 744 O O . GLU A 1 97 ? -2.044 -1.450 13.145 1.00 86.00 97 GLU A O 1
ATOM 749 N N . PHE A 1 98 ? -2.214 -1.099 15.361 1.00 86.06 98 PHE A N 1
ATOM 750 C CA . PHE A 1 98 ? -0.892 -0.514 15.562 1.00 86.06 98 PHE A CA 1
ATOM 751 C C . PHE A 1 98 ? -0.043 -1.525 16.338 1.00 86.06 98 PHE A C 1
ATOM 753 O O . PHE A 1 98 ? -0.360 -1.827 17.491 1.00 86.06 98 PHE A O 1
ATOM 760 N N . ARG A 1 99 ? 1.014 -2.069 15.724 1.00 88.50 99 ARG A N 1
ATOM 761 C CA . ARG A 1 99 ? 1.838 -3.141 16.314 1.00 88.50 99 ARG A CA 1
ATOM 762 C C . ARG A 1 99 ? 3.317 -2.769 16.345 1.00 88.50 99 ARG A C 1
ATOM 764 O O . ARG A 1 99 ? 3.798 -2.022 15.494 1.00 88.50 99 ARG A O 1
ATOM 771 N N . ASN A 1 100 ? 4.042 -3.339 17.308 1.00 91.69 100 ASN A N 1
ATOM 772 C CA . ASN A 1 100 ? 5.502 -3.399 17.281 1.00 91.69 100 ASN A CA 1
ATOM 773 C C . ASN A 1 100 ? 5.905 -4.802 16.822 1.00 91.69 100 ASN A C 1
ATOM 775 O O . ASN A 1 100 ? 5.679 -5.758 17.562 1.00 91.69 100 ASN A O 1
ATOM 779 N N . ARG A 1 101 ? 6.473 -4.925 15.623 1.00 95.19 101 ARG A N 1
ATOM 780 C CA . ARG A 1 101 ? 6.909 -6.202 15.044 1.00 95.19 101 ARG A CA 1
ATOM 781 C C . ARG A 1 101 ? 8.402 -6.390 15.241 1.00 95.19 101 ARG A C 1
ATOM 783 O O . ARG A 1 101 ? 9.166 -5.450 15.050 1.00 95.19 101 ARG A O 1
ATOM 790 N N . LYS A 1 102 ? 8.818 -7.591 15.629 1.00 97.50 102 LYS A N 1
ATOM 791 C CA . LYS A 1 102 ? 10.223 -7.939 15.840 1.00 97.50 102 LYS A CA 1
ATOM 792 C C . LYS A 1 102 ? 10.869 -8.410 14.537 1.00 97.50 102 LYS A C 1
ATOM 794 O O . LYS A 1 102 ? 10.311 -9.274 13.859 1.00 97.50 102 LYS A O 1
ATOM 799 N N . ASP A 1 103 ? 12.057 -7.911 14.217 1.00 97.31 103 ASP A N 1
ATOM 800 C CA . ASP A 1 103 ? 12.887 -8.430 13.127 1.00 97.31 103 ASP A CA 1
ATOM 801 C C . ASP A 1 103 ? 13.725 -9.651 13.566 1.00 97.31 103 ASP A C 1
ATOM 803 O O . ASP A 1 103 ? 13.795 -10.019 14.747 1.00 97.31 103 ASP A O 1
ATOM 807 N N . THR A 1 104 ? 14.398 -10.299 12.613 1.00 97.25 104 THR A N 1
ATOM 808 C CA . THR A 1 104 ? 15.330 -11.409 12.887 1.00 97.25 104 THR A CA 1
ATOM 809 C C . THR A 1 104 ? 16.527 -11.023 13.768 1.00 97.25 104 THR A C 1
ATOM 811 O O . THR A 1 104 ? 17.142 -11.908 14.358 1.00 97.25 104 THR A O 1
ATOM 814 N N . GLY A 1 105 ? 16.862 -9.733 13.869 1.00 95.38 105 GLY A N 1
ATOM 815 C CA . GLY A 1 105 ? 17.902 -9.194 14.752 1.00 95.38 105 GLY A CA 1
ATOM 816 C C . GLY A 1 105 ? 17.431 -8.926 16.188 1.00 95.38 105 GLY A C 1
ATOM 817 O O . GLY A 1 105 ? 18.257 -8.650 17.056 1.00 95.38 105 GLY A O 1
ATOM 818 N N . GLY A 1 106 ? 16.127 -9.036 16.462 1.00 94.44 106 GLY A N 1
ATOM 819 C CA . GLY A 1 106 ? 15.519 -8.731 17.757 1.00 94.44 106 GLY A CA 1
ATOM 820 C C . GLY A 1 106 ? 15.106 -7.265 17.944 1.00 94.44 106 GLY A C 1
ATOM 821 O O . GLY A 1 106 ? 14.658 -6.909 19.034 1.00 94.44 106 GLY A O 1
ATOM 822 N N . THR A 1 107 ? 15.235 -6.426 16.916 1.00 95.44 107 THR A N 1
ATOM 823 C CA . THR A 1 107 ? 14.801 -5.023 16.912 1.00 95.44 107 THR A CA 1
ATOM 824 C C . THR A 1 107 ? 13.294 -4.941 16.683 1.00 95.44 107 THR A C 1
ATOM 826 O O . THR A 1 107 ? 12.732 -5.724 15.922 1.00 95.44 107 THR A O 1
ATOM 829 N N . PHE A 1 108 ? 12.620 -4.000 17.349 1.00 96.00 108 PHE A N 1
ATOM 830 C CA . PHE A 1 108 ? 11.186 -3.763 17.168 1.00 96.00 108 PHE A CA 1
ATOM 831 C C . PHE A 1 108 ? 10.922 -2.585 16.224 1.00 96.00 108 PHE A C 1
ATOM 833 O O . PHE A 1 108 ? 11.466 -1.499 16.424 1.00 96.00 108 PHE A O 1
ATOM 840 N N . HIS A 1 109 ? 10.013 -2.793 15.274 1.00 94.75 109 HIS A N 1
ATOM 841 C CA . HIS A 1 109 ? 9.573 -1.837 14.261 1.00 94.75 109 HIS A CA 1
ATOM 842 C C . HIS A 1 109 ? 8.107 -1.463 14.474 1.00 94.75 109 HIS A C 1
ATOM 844 O O . HIS A 1 109 ? 7.275 -2.327 14.763 1.00 94.75 109 HIS A O 1
ATOM 850 N N . LYS A 1 110 ? 7.773 -0.177 14.337 1.00 92.38 110 LYS A N 1
ATOM 851 C CA . LYS A 1 110 ? 6.392 0.310 14.471 1.00 92.38 110 LYS A CA 1
ATOM 852 C C . LYS A 1 110 ? 5.649 0.108 13.157 1.00 92.38 110 LYS A C 1
ATOM 854 O O . LYS A 1 110 ? 6.133 0.504 12.108 1.00 92.38 110 LYS A O 1
ATOM 859 N N . THR A 1 111 ? 4.453 -0.461 13.223 1.00 94.12 111 THR A N 1
ATOM 860 C CA . THR A 1 111 ? 3.666 -0.811 12.035 1.00 94.12 111 THR A CA 1
ATOM 861 C C . THR A 1 111 ? 2.208 -0.393 12.178 1.00 94.12 111 THR A C 1
ATOM 863 O O . THR A 1 111 ? 1.648 -0.413 13.280 1.00 94.12 111 THR A O 1
ATOM 866 N N . ILE A 1 112 ? 1.597 -0.028 11.049 1.00 93.25 112 ILE A N 1
ATOM 867 C CA . ILE A 1 112 ? 0.146 0.127 10.894 1.00 93.25 112 ILE A CA 1
ATOM 868 C C . ILE A 1 112 ? -0.335 -0.984 9.964 1.00 93.25 112 ILE A C 1
ATOM 870 O O . ILE A 1 112 ? 0.135 -1.091 8.830 1.00 93.25 112 ILE A O 1
ATOM 874 N N . GLU A 1 113 ? -1.269 -1.803 10.432 1.00 92.50 113 GLU A N 1
ATOM 875 C CA . GLU A 1 113 ? -1.738 -2.991 9.721 1.00 92.50 113 GLU A CA 1
ATOM 876 C C . GLU A 1 113 ? -3.235 -2.892 9.437 1.00 92.50 113 GLU A C 1
ATOM 878 O O . GLU A 1 113 ? -4.037 -2.688 10.351 1.00 92.50 113 GLU A O 1
ATOM 883 N N . LEU A 1 114 ? -3.620 -3.063 8.170 1.00 90.94 114 LEU A N 1
ATOM 884 C CA . LEU A 1 114 ? -5.023 -3.186 7.778 1.00 90.94 114 LEU A CA 1
ATOM 885 C C . LEU A 1 114 ? -5.384 -4.662 7.640 1.00 90.94 114 LEU A C 1
ATOM 887 O O . LEU A 1 114 ? -4.831 -5.377 6.801 1.00 90.94 114 LEU A O 1
ATOM 891 N N . ILE A 1 115 ? -6.355 -5.093 8.434 1.00 90.50 115 ILE A N 1
ATOM 892 C CA . ILE A 1 115 ? -6.812 -6.473 8.522 1.00 90.50 115 ILE A CA 1
ATOM 893 C C . ILE A 1 115 ? -8.252 -6.530 8.010 1.00 90.50 115 ILE A C 1
ATOM 895 O O . ILE A 1 115 ? -9.086 -5.726 8.425 1.00 90.50 115 ILE A O 1
ATOM 899 N N . VAL A 1 116 ? -8.551 -7.466 7.109 1.00 89.75 116 VAL A N 1
ATOM 900 C CA . VAL A 1 116 ? -9.902 -7.719 6.580 1.00 89.75 116 VAL A CA 1
ATOM 901 C C . VAL A 1 116 ? -10.151 -9.219 6.590 1.00 89.75 116 VAL A C 1
ATOM 903 O O . VAL A 1 116 ? -9.347 -9.980 6.058 1.00 89.75 116 VAL A O 1
ATOM 906 N N . ASP A 1 117 ? -11.246 -9.656 7.205 1.00 87.50 117 ASP A N 1
ATOM 907 C CA . ASP A 1 117 ? -11.623 -11.069 7.312 1.00 87.50 117 ASP A CA 1
ATOM 908 C C . ASP A 1 117 ? -10.476 -11.980 7.803 1.00 87.50 117 ASP A C 1
ATOM 910 O O . ASP A 1 117 ? -10.250 -13.066 7.280 1.00 87.50 117 ASP A O 1
ATOM 914 N N . ALA A 1 118 ? -9.741 -11.508 8.816 1.00 88.44 118 ALA A N 1
ATOM 915 C CA . ALA A 1 118 ? -8.578 -12.136 9.444 1.00 88.44 118 ALA A CA 1
ATOM 916 C C . ALA A 1 118 ? -7.371 -12.287 8.507 1.00 88.44 118 ALA A C 1
ATOM 918 O O . ALA A 1 118 ? -6.457 -13.055 8.780 1.00 88.44 118 ALA A O 1
ATOM 919 N N . ASN A 1 119 ? -7.330 -11.526 7.415 1.00 91.88 119 ASN A N 1
ATOM 920 C CA . ASN A 1 119 ? -6.173 -11.441 6.538 1.00 91.88 119 ASN A CA 1
ATOM 921 C C . ASN A 1 119 ? -5.517 -10.075 6.693 1.00 91.88 119 ASN A C 1
ATOM 923 O O . ASN A 1 119 ? -6.173 -9.044 6.543 1.00 91.88 119 ASN A O 1
ATOM 927 N N . ILE A 1 120 ? -4.210 -10.066 6.955 1.00 93.88 120 ILE A N 1
ATOM 928 C CA . ILE A 1 120 ? -3.409 -8.844 6.884 1.00 93.88 120 ILE A CA 1
ATOM 929 C C . ILE A 1 120 ? -3.283 -8.486 5.400 1.00 93.88 120 ILE A C 1
ATOM 931 O O . ILE A 1 120 ? -2.620 -9.185 4.630 1.00 93.88 120 ILE A O 1
ATOM 935 N N . VAL A 1 121 ? -3.968 -7.419 4.991 1.00 92.56 121 VAL A N 1
ATOM 936 C CA . VAL A 1 121 ? -4.008 -6.951 3.599 1.00 92.56 121 VAL A CA 1
ATOM 937 C C . VAL A 1 121 ? -2.724 -6.200 3.264 1.00 92.56 121 VAL A C 1
ATOM 939 O O . VAL A 1 121 ? -2.125 -6.427 2.210 1.00 92.56 121 VAL A O 1
ATOM 942 N N . HIS A 1 122 ? -2.301 -5.310 4.163 1.00 92.75 122 HIS A N 1
ATOM 943 C CA . HIS A 1 122 ? -1.053 -4.571 4.036 1.00 92.75 122 HIS A CA 1
ATOM 944 C C . HIS A 1 122 ? -0.475 -4.186 5.399 1.00 92.75 122 HIS A C 1
ATOM 946 O O . HIS A 1 122 ? -1.204 -4.066 6.388 1.00 92.75 122 HIS A O 1
ATOM 952 N N . ILE A 1 123 ? 0.833 -3.938 5.399 1.00 94.56 123 ILE A N 1
ATOM 953 C CA . ILE A 1 123 ? 1.600 -3.389 6.517 1.00 94.56 123 ILE A CA 1
ATOM 954 C C . ILE A 1 123 ? 2.273 -2.106 6.033 1.00 94.56 123 ILE A C 1
ATOM 956 O O . ILE A 1 123 ? 2.901 -2.103 4.975 1.00 94.56 123 ILE A O 1
ATOM 960 N N . THR A 1 124 ? 2.138 -1.027 6.802 1.00 95.19 124 THR A N 1
ATOM 961 C CA . THR A 1 124 ? 2.808 0.252 6.537 1.00 95.19 124 THR A CA 1
ATOM 962 C C . THR A 1 124 ? 3.842 0.542 7.620 1.00 95.19 124 THR A C 1
ATOM 964 O O . THR A 1 124 ? 3.530 0.429 8.808 1.00 95.19 124 THR A O 1
ATOM 967 N N . THR A 1 125 ? 5.045 0.945 7.209 1.00 95.50 125 THR A N 1
ATOM 968 C CA . THR A 1 125 ? 6.128 1.428 8.087 1.00 95.50 125 THR A CA 1
ATOM 969 C C . THR A 1 125 ? 6.897 2.585 7.425 1.00 95.50 125 THR A C 1
ATOM 971 O O . THR A 1 125 ? 6.691 2.869 6.243 1.00 95.50 125 THR A O 1
ATOM 974 N N . ASP A 1 126 ? 7.768 3.266 8.172 1.00 92.75 126 ASP A N 1
ATOM 975 C CA . ASP A 1 126 ? 8.717 4.287 7.706 1.00 92.75 126 ASP A CA 1
ATOM 976 C C . ASP A 1 126 ? 10.193 3.835 7.772 1.00 92.75 126 ASP A C 1
ATOM 978 O O . ASP A 1 126 ? 11.094 4.632 7.511 1.00 92.75 126 ASP A O 1
ATOM 982 N N . ASP A 1 127 ? 10.454 2.554 8.059 1.00 90.88 127 ASP A N 1
ATOM 983 C CA . ASP A 1 127 ? 11.812 2.001 8.162 1.00 90.88 127 ASP A CA 1
ATOM 984 C C . ASP A 1 127 ? 12.608 2.145 6.853 1.00 90.88 127 ASP A C 1
ATOM 986 O O . ASP A 1 127 ? 12.274 1.553 5.825 1.00 90.88 127 ASP A O 1
ATOM 990 N N . THR A 1 128 ? 13.712 2.894 6.887 1.00 84.00 128 THR A N 1
ATOM 991 C CA . THR A 1 128 ? 14.553 3.132 5.700 1.00 84.00 128 THR A CA 1
ATOM 992 C C . THR A 1 128 ? 15.358 1.907 5.271 1.00 84.00 128 THR A C 1
ATOM 994 O O . THR A 1 128 ? 15.691 1.780 4.093 1.00 84.00 128 THR A O 1
ATOM 997 N N . THR A 1 129 ? 15.638 0.988 6.194 1.00 87.00 129 THR A N 1
ATOM 998 C CA . THR A 1 129 ? 16.317 -0.284 5.925 1.00 87.00 129 THR A CA 1
ATOM 999 C C . THR A 1 129 ? 15.294 -1.411 5.902 1.00 87.00 129 THR A C 1
ATOM 1001 O O . THR A 1 129 ? 14.521 -1.562 6.846 1.00 87.00 129 THR A O 1
ATOM 1004 N N . ALA A 1 130 ? 15.312 -2.222 4.844 1.00 90.88 130 ALA A N 1
ATOM 1005 C CA . ALA A 1 130 ? 14.461 -3.399 4.738 1.00 90.88 130 ALA A CA 1
ATOM 1006 C C . ALA A 1 130 ? 14.772 -4.429 5.840 1.00 90.88 130 ALA A C 1
ATOM 1008 O O . ALA A 1 130 ? 15.938 -4.671 6.161 1.00 90.88 130 ALA A O 1
ATOM 1009 N N . TRP A 1 131 ? 13.739 -5.069 6.388 1.00 95.94 131 TRP A N 1
ATOM 1010 C CA . TRP A 1 131 ? 13.867 -6.062 7.456 1.00 95.94 131 TRP A CA 1
ATOM 1011 C C . TRP A 1 131 ? 12.949 -7.269 7.23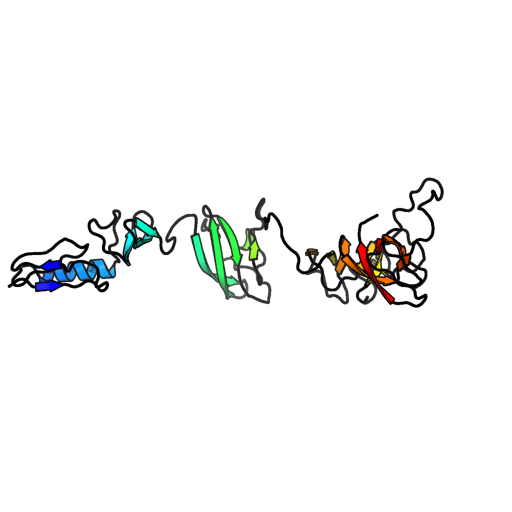7 1.00 95.94 131 TRP A C 1
ATOM 1013 O O . TRP A 1 131 ? 11.939 -7.205 6.532 1.00 95.94 131 TRP A O 1
ATOM 1023 N N . THR A 1 132 ? 13.317 -8.398 7.843 1.00 96.50 132 THR A N 1
ATOM 1024 C CA . THR A 1 132 ? 12.559 -9.656 7.789 1.00 96.50 132 THR A CA 1
ATOM 1025 C C . THR A 1 132 ? 11.943 -9.931 9.163 1.00 96.50 132 THR A C 1
ATOM 1027 O O . THR A 1 132 ? 12.672 -9.895 10.160 1.00 96.50 132 THR A O 1
ATOM 1030 N N . PRO A 1 133 ? 10.632 -10.236 9.253 1.00 97.75 133 PRO A N 1
ATOM 1031 C CA . PRO A 1 133 ? 9.993 -10.586 10.520 1.00 97.75 133 PRO A CA 1
ATOM 1032 C C . PRO A 1 133 ? 10.643 -11.786 11.218 1.00 97.75 133 PRO A C 1
ATOM 1034 O O . PRO A 1 133 ? 10.992 -12.781 10.580 1.00 97.75 133 PRO A O 1
ATOM 1037 N N . HIS A 1 134 ? 10.754 -11.725 12.545 1.00 98.06 134 HIS A N 1
ATOM 1038 C CA . HIS A 1 134 ? 11.231 -12.836 13.364 1.00 98.06 134 HIS A CA 1
ATOM 1039 C C . HIS A 1 134 ? 10.282 -14.040 13.293 1.00 98.06 134 HIS A C 1
ATOM 1041 O O . HIS A 1 134 ? 9.072 -13.895 13.145 1.00 98.06 134 HIS A O 1
ATOM 1047 N N . ASN A 1 135 ? 10.795 -15.239 13.574 1.00 96.31 135 ASN A N 1
ATOM 1048 C CA . ASN A 1 135 ? 10.001 -16.475 13.648 1.00 96.31 135 ASN A CA 1
ATOM 1049 C C . ASN A 1 135 ? 8.937 -16.498 14.770 1.00 96.31 135 ASN A C 1
ATOM 1051 O O . ASN A 1 135 ? 8.118 -17.422 14.825 1.00 96.31 135 ASN A O 1
ATOM 1055 N N . ASP A 1 136 ? 8.941 -15.496 15.652 1.00 95.69 136 ASP A N 1
ATOM 1056 C CA . ASP A 1 136 ? 7.945 -15.344 16.721 1.00 95.69 136 ASP A CA 1
ATOM 1057 C C . ASP A 1 136 ? 6.715 -14.577 16.212 1.00 95.69 136 ASP A C 1
ATOM 1059 O O . ASP A 1 136 ? 5.633 -14.720 16.773 1.00 95.69 136 ASP A O 1
ATOM 1063 N N . GLU A 1 137 ? 6.858 -13.811 15.125 1.00 96.94 137 GLU A N 1
ATOM 1064 C CA . GLU A 1 137 ? 5.775 -13.049 14.511 1.00 96.94 137 GLU A CA 1
ATOM 1065 C C . GLU A 1 137 ? 4.885 -13.967 13.669 1.00 96.94 137 GLU A C 1
ATOM 1067 O O . GLU A 1 137 ? 5.357 -14.663 12.762 1.00 96.94 137 GLU A O 1
ATOM 1072 N N . LYS A 1 138 ? 3.581 -13.966 13.962 1.00 96.00 138 LYS A N 1
ATOM 1073 C CA . LYS A 1 138 ? 2.575 -14.802 13.291 1.00 96.00 138 LYS A CA 1
ATOM 1074 C C . LYS A 1 138 ? 1.535 -13.962 12.545 1.00 96.00 138 LYS A C 1
ATOM 1076 O O . LYS A 1 138 ? 1.356 -12.777 12.842 1.00 96.00 138 LYS A O 1
ATOM 1081 N N . LEU A 1 139 ? 0.855 -14.600 11.593 1.00 95.12 139 LEU A N 1
ATOM 1082 C CA . LEU A 1 139 ? -0.394 -14.120 10.999 1.00 95.12 139 LEU A CA 1
ATOM 1083 C C . LEU A 1 139 ? -1.552 -14.217 12.010 1.00 95.12 139 LEU A C 1
ATOM 1085 O O . LEU A 1 139 ? -1.399 -14.736 13.115 1.00 95.12 139 LEU A O 1
ATOM 1089 N N . GLU A 1 140 ? -2.730 -13.734 11.615 1.00 91.94 140 GLU A N 1
ATOM 1090 C CA . GLU A 1 140 ? -3.949 -13.717 12.442 1.00 91.94 140 GLU A CA 1
ATOM 1091 C C . GLU A 1 140 ? -4.454 -15.111 12.852 1.00 91.94 140 GLU A C 1
ATOM 1093 O O . GLU A 1 140 ? -5.232 -15.230 13.795 1.00 91.94 140 GLU A O 1
ATOM 1098 N N . ASP A 1 141 ? -4.001 -16.172 12.177 1.00 90.25 141 ASP A N 1
ATOM 1099 C CA . ASP A 1 141 ? -4.285 -17.561 12.554 1.00 90.25 141 ASP A CA 1
ATOM 1100 C C . ASP A 1 141 ? -3.506 -18.029 13.800 1.00 90.25 141 ASP A C 1
ATOM 1102 O O . ASP A 1 141 ? -3.777 -19.106 14.331 1.00 90.25 141 ASP A O 1
ATOM 1106 N N . GLY A 1 142 ? -2.534 -17.236 14.269 1.00 91.19 142 GLY A N 1
ATOM 1107 C CA . GLY A 1 142 ? -1.695 -17.526 15.431 1.00 91.19 142 GLY A CA 1
ATOM 1108 C C . GLY A 1 142 ? -0.662 -18.639 15.224 1.00 91.19 142 GLY A C 1
ATOM 1109 O O . GLY A 1 142 ? 0.051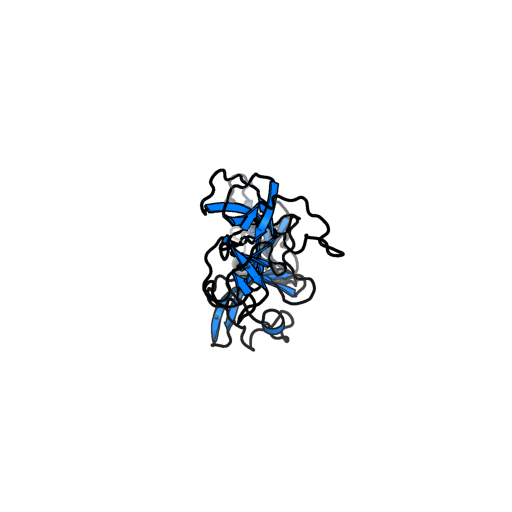 -18.986 16.167 1.00 91.19 142 GLY A O 1
ATOM 1110 N N . VAL A 1 143 ? -0.548 -19.203 14.018 1.00 94.81 143 VAL A N 1
ATOM 1111 C CA . VAL A 1 143 ? 0.294 -20.377 13.731 1.00 94.81 143 VAL A CA 1
ATOM 1112 C C . VAL A 1 143 ? 1.291 -20.087 12.614 1.00 94.81 143 VAL A C 1
ATOM 1114 O O . VAL A 1 143 ? 2.484 -20.376 12.757 1.00 94.81 143 VAL A O 1
ATOM 1117 N N . THR A 1 144 ? 0.830 -19.503 11.513 1.00 96.38 144 THR A N 1
ATOM 1118 C CA . THR A 1 144 ? 1.640 -19.269 10.318 1.00 96.38 144 THR A CA 1
ATOM 1119 C C . THR A 1 144 ? 2.589 -18.094 10.541 1.00 96.38 144 THR A C 1
ATOM 1121 O O . THR A 1 144 ? 2.192 -17.064 11.079 1.00 96.38 144 THR A O 1
ATOM 1124 N N . LEU A 1 145 ? 3.860 -18.226 10.140 1.00 97.56 145 LEU A N 1
ATOM 1125 C CA . LEU A 1 145 ? 4.846 -17.145 10.273 1.00 97.56 145 LEU A CA 1
ATOM 1126 C C . LEU A 1 145 ? 4.452 -15.939 9.419 1.00 97.56 145 LEU A C 1
ATOM 1128 O O . LEU A 1 145 ? 4.120 -16.104 8.244 1.00 97.56 145 LEU A O 1
ATOM 1132 N N . LEU A 1 146 ? 4.585 -14.730 9.969 1.00 96.75 146 LEU A N 1
ATOM 1133 C CA . LEU A 1 146 ? 4.329 -13.484 9.239 1.00 96.75 146 LEU A CA 1
ATOM 1134 C C . LEU A 1 146 ? 5.183 -13.385 7.963 1.00 96.75 146 LEU A C 1
ATOM 1136 O O . LEU A 1 146 ? 4.696 -12.985 6.906 1.00 96.75 146 LEU A O 1
ATOM 1140 N N . SER A 1 147 ? 6.435 -13.845 8.044 1.00 95.81 147 SER A N 1
ATOM 1141 C CA . SER A 1 147 ? 7.404 -13.846 6.942 1.00 95.81 147 SER A CA 1
ATOM 1142 C C . SER A 1 147 ? 6.999 -14.697 5.732 1.00 95.81 147 SER A C 1
ATOM 1144 O O . SER A 1 147 ? 7.573 -14.528 4.661 1.00 95.81 147 SER A O 1
ATOM 1146 N N . THR A 1 148 ? 5.992 -15.573 5.849 1.00 95.44 148 THR A N 1
ATOM 1147 C CA . THR A 1 148 ? 5.451 -16.304 4.687 1.00 95.44 148 THR A CA 1
ATOM 1148 C C . THR A 1 148 ? 4.749 -15.374 3.698 1.00 95.44 148 THR A C 1
ATOM 1150 O O . THR A 1 148 ? 4.875 -15.561 2.488 1.00 95.44 148 THR A O 1
ATOM 1153 N N . GLN A 1 149 ? 4.046 -14.360 4.210 1.00 93.69 149 GLN A N 1
ATOM 1154 C CA . GLN A 1 149 ? 3.287 -13.394 3.411 1.00 93.69 149 GLN A CA 1
ATOM 1155 C C . GLN A 1 149 ? 4.005 -12.048 3.263 1.00 93.69 149 GLN A C 1
ATOM 1157 O O . GLN A 1 149 ? 3.788 -11.342 2.278 1.00 93.69 149 GLN A O 1
ATOM 1162 N N . PHE A 1 150 ? 4.883 -11.720 4.216 1.00 95.00 150 PHE A N 1
ATOM 1163 C CA . PHE A 1 150 ? 5.667 -10.485 4.268 1.00 95.00 150 PHE A CA 1
ATOM 1164 C C . PHE A 1 150 ? 7.153 -10.804 4.532 1.00 95.00 150 PHE A C 1
ATOM 1166 O O . PHE A 1 150 ? 7.652 -10.566 5.632 1.00 95.00 150 PHE A O 1
ATOM 1173 N N . PRO A 1 151 ? 7.879 -11.397 3.564 1.00 94.56 151 PRO A N 1
ATOM 1174 C CA . PRO A 1 151 ? 9.270 -11.834 3.756 1.00 94.56 151 PRO A CA 1
ATOM 1175 C C . PRO A 1 151 ? 10.258 -10.670 3.928 1.00 94.56 151 PRO A C 1
ATOM 1177 O O . PRO A 1 151 ? 11.343 -10.838 4.493 1.00 94.56 151 PRO A O 1
ATOM 1180 N N . THR A 1 152 ? 9.886 -9.489 3.439 1.00 92.25 152 THR A N 1
ATOM 1181 C CA . THR A 1 152 ? 10.659 -8.253 3.535 1.00 92.25 152 THR A CA 1
ATOM 1182 C C . THR A 1 152 ? 9.684 -7.095 3.690 1.00 92.25 152 THR A C 1
ATOM 1184 O O . THR A 1 152 ? 8.724 -6.999 2.926 1.00 92.25 152 THR A O 1
ATOM 1187 N N . ILE A 1 153 ? 9.913 -6.250 4.691 1.00 92.75 153 ILE A N 1
ATOM 1188 C CA . ILE A 1 153 ? 9.126 -5.050 4.983 1.00 92.75 153 ILE A CA 1
ATOM 1189 C C . ILE A 1 153 ? 10.090 -3.858 4.992 1.00 92.75 153 ILE A C 1
ATOM 1191 O O . ILE A 1 153 ? 11.204 -3.961 5.504 1.00 92.75 153 ILE A O 1
ATOM 1195 N N . GLN A 1 154 ? 9.677 -2.741 4.397 1.00 92.12 154 GLN A N 1
ATOM 1196 C CA . GLN A 1 154 ? 10.428 -1.482 4.339 1.00 92.12 154 GLN A CA 1
ATOM 1197 C C . GLN A 1 154 ? 9.437 -0.308 4.271 1.00 92.12 154 GLN A C 1
ATOM 1199 O O . GLN A 1 154 ? 8.224 -0.525 4.184 1.00 92.12 154 GLN A O 1
ATOM 1204 N N . SER A 1 155 ? 9.949 0.921 4.325 1.00 88.38 155 SER A N 1
ATOM 1205 C CA . SER A 1 155 ? 9.200 2.163 4.168 1.00 88.38 155 SER A CA 1
ATOM 1206 C C . SER A 1 155 ? 8.159 2.111 3.040 1.00 88.38 155 SER A C 1
ATOM 1208 O O . SER A 1 155 ? 8.442 1.746 1.899 1.00 88.38 155 SER A O 1
ATOM 1210 N N . GLY A 1 156 ? 6.928 2.507 3.373 1.00 86.88 156 GLY A N 1
ATOM 1211 C CA . GLY A 1 156 ? 5.781 2.491 2.467 1.00 86.88 156 GLY A CA 1
ATOM 1212 C C . GLY A 1 156 ? 4.776 1.378 2.768 1.00 86.88 156 GLY A C 1
ATOM 1213 O O . GLY A 1 156 ? 4.721 0.847 3.876 1.00 86.88 156 GLY A O 1
ATOM 1214 N N . ILE A 1 157 ? 3.930 1.070 1.780 1.00 88.81 157 ILE A N 1
ATOM 1215 C CA . ILE A 1 157 ? 2.874 0.054 1.885 1.00 88.81 157 ILE A CA 1
ATOM 1216 C C . ILE A 1 157 ? 3.413 -1.269 1.346 1.00 88.81 157 ILE A C 1
ATOM 1218 O O . ILE A 1 157 ? 3.542 -1.452 0.135 1.00 88.81 157 ILE A O 1
ATOM 1222 N N . THR A 1 158 ? 3.665 -2.220 2.239 1.00 84.81 158 THR A N 1
ATOM 1223 C CA . THR A 1 158 ? 3.978 -3.597 1.856 1.00 84.81 158 THR A CA 1
ATOM 1224 C C . THR A 1 158 ? 2.673 -4.379 1.727 1.00 84.81 158 THR A C 1
ATOM 1226 O O . THR A 1 158 ? 1.936 -4.543 2.701 1.00 84.81 158 THR A O 1
ATOM 1229 N N . MET A 1 159 ? 2.365 -4.851 0.518 1.00 85.25 159 MET A N 1
ATOM 1230 C CA . MET A 1 159 ? 1.184 -5.679 0.246 1.00 85.25 159 MET A CA 1
ATOM 1231 C C . MET A 1 159 ? 1.480 -7.151 0.541 1.00 85.25 159 MET A C 1
ATOM 1233 O O . MET A 1 159 ? 2.608 -7.610 0.378 1.00 85.25 159 MET A O 1
ATOM 1237 N N . ASN A 1 160 ? 0.451 -7.902 0.927 1.00 86.00 160 ASN A N 1
ATOM 1238 C CA . ASN A 1 160 ? 0.532 -9.356 1.061 1.00 86.00 160 ASN A CA 1
ATOM 1239 C C . ASN A 1 160 ? 1.004 -10.006 -0.260 1.00 86.00 160 ASN A C 1
ATOM 1241 O O . ASN A 1 160 ? 0.496 -9.667 -1.328 1.00 86.00 160 ASN A O 1
ATOM 1245 N N . ASN A 1 161 ? 1.962 -10.936 -0.214 1.00 84.44 161 ASN A N 1
ATOM 1246 C CA . ASN A 1 161 ? 2.546 -11.539 -1.424 1.00 84.44 161 ASN A CA 1
ATOM 1247 C C . ASN A 1 161 ? 1.699 -12.667 -2.062 1.00 84.44 161 ASN A C 1
ATOM 1249 O O . ASN A 1 161 ? 2.102 -13.249 -3.072 1.00 84.44 161 ASN A O 1
ATOM 1253 N N . THR A 1 162 ? 0.540 -13.001 -1.486 1.00 80.31 162 THR A N 1
ATOM 1254 C CA . THR A 1 162 ? -0.361 -14.036 -2.017 1.00 80.31 162 THR A CA 1
ATOM 1255 C C . THR A 1 162 ? -1.191 -13.536 -3.207 1.00 80.31 162 THR A C 1
ATOM 1257 O O . THR A 1 162 ? -1.244 -12.346 -3.535 1.00 80.31 162 THR A O 1
ATOM 1260 N N . THR A 1 163 ? -1.848 -14.457 -3.919 1.00 71.81 163 THR A N 1
ATOM 1261 C CA . THR A 1 163 ? -2.613 -14.128 -5.128 1.00 71.81 163 THR A CA 1
ATOM 1262 C C . THR A 1 163 ? -3.696 -13.082 -4.826 1.00 71.81 163 THR A C 1
ATOM 1264 O O . THR A 1 163 ? -4.450 -13.217 -3.871 1.00 71.81 163 THR A O 1
ATOM 1267 N N . HIS A 1 164 ? -3.805 -12.065 -5.690 1.00 66.19 164 HIS A N 1
ATOM 1268 C CA . HIS A 1 164 ? -4.814 -10.987 -5.682 1.00 66.19 164 HIS A CA 1
ATOM 1269 C C . HIS A 1 164 ? -4.552 -9.756 -4.807 1.00 66.19 164 HIS A C 1
ATOM 1271 O O . HIS A 1 164 ? -5.283 -8.775 -4.987 1.00 66.19 164 HIS A O 1
ATOM 1277 N N . TYR A 1 165 ? -3.527 -9.727 -3.964 1.00 70.88 165 TYR A N 1
ATOM 1278 C CA . TYR A 1 165 ? -3.164 -8.520 -3.220 1.00 70.88 165 TYR A CA 1
ATOM 1279 C C . TYR A 1 165 ? -2.246 -7.649 -4.074 1.00 70.88 165 TYR A C 1
ATOM 1281 O O . TYR A 1 165 ? -1.083 -7.946 -4.315 1.00 70.88 165 TYR A O 1
ATOM 1289 N N . LYS A 1 166 ? -2.833 -6.596 -4.639 1.00 70.50 166 LYS A N 1
ATOM 1290 C CA . LYS A 1 166 ? -2.176 -5.649 -5.541 1.00 70.50 166 LYS A CA 1
ATOM 1291 C C . LYS A 1 166 ? -2.652 -4.255 -5.190 1.00 70.50 166 LYS A C 1
ATOM 1293 O O . LYS A 1 166 ? -3.804 -4.095 -4.778 1.00 70.50 166 LYS A O 1
ATOM 1298 N N . PHE A 1 167 ? -1.820 -3.250 -5.433 1.00 72.81 167 PHE A N 1
ATOM 1299 C CA . PHE A 1 167 ? -2.326 -1.888 -5.506 1.00 72.81 167 PHE A CA 1
ATOM 1300 C C . PHE A 1 167 ? -3.295 -1.802 -6.696 1.00 72.81 167 PHE A C 1
ATOM 1302 O O . PHE A 1 167 ? -2.919 -2.086 -7.833 1.00 72.81 167 PHE A O 1
ATOM 1309 N N . ARG A 1 168 ? -4.570 -1.492 -6.434 1.00 58.66 168 ARG A N 1
ATOM 1310 C CA . ARG A 1 168 ? -5.602 -1.324 -7.466 1.00 58.66 168 ARG A CA 1
ATOM 1311 C C . ARG A 1 168 ? -6.123 0.104 -7.409 1.00 58.66 168 ARG A C 1
ATOM 1313 O O . ARG A 1 168 ? -6.818 0.465 -6.467 1.00 58.66 168 ARG A O 1
ATOM 1320 N N . GLY A 1 169 ? -5.816 0.884 -8.437 1.00 56.59 169 GLY A N 1
ATOM 1321 C CA . GLY A 1 169 ? -6.380 2.213 -8.658 1.00 56.59 169 GLY A CA 1
ATOM 1322 C C . GLY A 1 169 ? -7.039 2.289 -10.033 1.00 56.59 169 GLY A C 1
ATOM 1323 O O . GLY A 1 169 ? -6.637 1.581 -10.951 1.00 56.59 169 GLY A O 1
ATOM 1324 N N . ILE A 1 170 ? -8.060 3.138 -10.175 1.00 53.75 170 ILE A N 1
ATOM 1325 C CA . ILE A 1 170 ? -8.695 3.433 -11.476 1.00 53.75 170 ILE A CA 1
ATOM 1326 C C . ILE A 1 170 ? -7.820 4.402 -12.296 1.00 53.75 170 ILE A C 1
ATOM 1328 O O . ILE A 1 170 ? -7.845 4.374 -13.522 1.00 53.75 170 ILE A O 1
ATOM 1332 N N . ALA A 1 171 ? -6.995 5.206 -11.622 1.00 50.31 171 ALA A N 1
ATOM 1333 C CA . ALA A 1 171 ? -5.918 5.989 -12.209 1.00 50.31 171 ALA A CA 1
ATOM 1334 C C . ALA A 1 171 ? -4.838 6.200 -11.139 1.00 50.31 171 ALA A C 1
ATOM 1336 O O . ALA A 1 171 ? -5.071 6.890 -10.150 1.00 50.31 171 ALA A O 1
ATOM 1337 N N . THR A 1 172 ? -3.672 5.584 -11.305 1.00 58.44 172 THR A N 1
ATOM 1338 C CA . THR A 1 172 ? -2.453 6.027 -10.623 1.00 58.44 172 THR A CA 1
ATOM 1339 C C . THR A 1 172 ? -1.837 7.114 -11.489 1.00 58.44 172 THR A C 1
ATOM 1341 O O . THR A 1 172 ? -1.385 6.828 -12.596 1.00 58.44 172 THR A O 1
ATOM 1344 N N . SER A 1 173 ? -1.862 8.367 -11.040 1.00 59.47 173 SER A N 1
ATOM 1345 C CA . SER A 1 173 ? -1.018 9.399 -11.640 1.00 59.47 173 SER A CA 1
ATOM 1346 C C . SER A 1 173 ? 0.414 9.149 -11.180 1.00 59.47 173 SER A C 1
ATOM 1348 O O . SER A 1 173 ? 0.677 9.213 -9.980 1.00 59.47 173 SER A O 1
ATOM 1350 N N . ALA A 1 174 ? 1.312 8.839 -12.107 1.00 63.62 174 ALA A N 1
ATOM 1351 C CA . ALA A 1 174 ? 2.738 8.884 -11.827 1.00 63.62 174 ALA A CA 1
ATOM 1352 C C . ALA A 1 174 ? 3.205 10.350 -11.863 1.00 63.62 174 ALA A C 1
ATOM 1354 O O . ALA A 1 174 ? 2.703 11.138 -12.668 1.00 63.62 174 ALA A O 1
ATOM 1355 N N . GLU A 1 175 ? 4.118 10.722 -10.964 1.00 62.41 175 GLU A N 1
ATOM 1356 C CA . GLU A 1 175 ? 4.753 12.049 -10.972 1.00 62.41 175 GLU A CA 1
ATOM 1357 C C . GLU A 1 175 ? 5.613 12.238 -12.232 1.00 62.41 175 GLU A C 1
ATOM 1359 O O . GLU A 1 175 ? 5.652 13.327 -12.807 1.00 62.41 175 GLU A O 1
ATOM 1364 N N . TYR A 1 176 ? 6.205 11.142 -12.712 1.00 72.75 176 TYR A N 1
ATOM 1365 C CA . TYR A 1 176 ? 7.001 11.067 -13.933 1.00 72.75 176 TYR A CA 1
ATOM 1366 C C . TYR A 1 176 ? 6.354 10.148 -14.978 1.00 72.75 176 TYR A C 1
ATOM 1368 O O . TYR A 1 176 ? 5.365 9.466 -14.710 1.00 72.75 176 TYR A O 1
ATOM 1376 N N . ALA A 1 177 ? 6.844 10.187 -16.216 1.00 80.38 177 ALA A N 1
ATOM 1377 C CA . ALA A 1 177 ? 6.052 9.787 -17.379 1.00 80.38 177 ALA A CA 1
ATOM 1378 C C . ALA A 1 177 ? 6.434 8.438 -18.010 1.00 80.38 177 ALA A C 1
ATOM 1380 O O . ALA A 1 177 ? 5.727 7.995 -18.920 1.00 80.38 177 ALA A O 1
ATOM 1381 N N . ASP A 1 178 ? 7.528 7.809 -17.584 1.00 85.69 178 ASP A N 1
ATOM 1382 C CA . ASP A 1 178 ? 8.077 6.586 -18.170 1.00 85.69 178 ASP A CA 1
ATOM 1383 C C . ASP A 1 178 ? 7.995 5.351 -17.262 1.00 85.69 178 ASP A C 1
ATOM 1385 O O . ASP A 1 178 ? 8.024 5.415 -16.035 1.00 85.69 178 ASP A O 1
ATOM 1389 N N . LEU A 1 179 ? 7.864 4.202 -17.918 1.00 91.94 179 LEU A N 1
ATOM 1390 C CA . LEU A 1 179 ? 8.042 2.869 -17.366 1.00 91.94 179 LEU A CA 1
ATOM 1391 C C . LEU A 1 179 ? 9.490 2.458 -17.638 1.00 91.94 179 LEU A C 1
ATOM 1393 O O . LEU A 1 179 ? 9.862 2.312 -18.810 1.00 91.94 179 LEU A O 1
ATOM 1397 N N . ALA A 1 180 ? 10.281 2.259 -16.586 1.00 93.75 180 ALA A N 1
ATOM 1398 C CA . ALA A 1 180 ? 11.691 1.918 -16.717 1.00 93.75 180 ALA A CA 1
ATOM 1399 C C . ALA A 1 180 ? 12.091 0.734 -15.834 1.00 93.75 180 ALA A C 1
ATOM 1401 O O . ALA A 1 180 ? 11.565 0.552 -14.738 1.00 93.75 180 ALA A O 1
ATOM 1402 N N . GLU A 1 181 ? 13.047 -0.059 -16.310 1.00 95.56 181 GLU A N 1
ATOM 1403 C CA . GLU A 1 181 ? 13.583 -1.233 -15.614 1.00 95.56 181 GLU A CA 1
ATOM 1404 C C . GLU A 1 181 ? 15.108 -1.129 -15.503 1.00 95.56 181 GLU A C 1
ATOM 1406 O O . GLU A 1 181 ? 15.750 -0.558 -16.387 1.00 95.56 181 GLU A O 1
ATOM 1411 N N . ARG A 1 182 ? 15.687 -1.620 -14.401 1.00 96.00 182 ARG A N 1
ATOM 1412 C CA . ARG A 1 182 ? 17.145 -1.651 -14.202 1.00 96.00 182 ARG A CA 1
ATOM 1413 C C . ARG A 1 182 ? 17.799 -2.807 -14.972 1.00 96.00 182 ARG A C 1
ATOM 1415 O O . ARG A 1 182 ? 17.323 -3.936 -14.859 1.00 96.00 182 ARG A O 1
ATOM 1422 N N . TYR A 1 183 ? 18.906 -2.525 -15.668 1.00 97.19 183 TYR A N 1
ATOM 1423 C CA . TYR A 1 183 ? 19.726 -3.499 -16.417 1.00 97.19 183 TYR A CA 1
ATOM 1424 C C . TYR A 1 183 ? 21.219 -3.252 -16.206 1.00 97.19 183 TYR A C 1
ATOM 1426 O O . TYR A 1 183 ? 21.639 -2.098 -16.207 1.00 97.19 183 TYR A O 1
ATOM 1434 N N . GLU A 1 184 ? 22.013 -4.314 -16.084 1.00 97.75 184 GLU A N 1
ATOM 1435 C CA . GLU A 1 184 ? 23.463 -4.251 -15.877 1.00 97.75 184 GLU A CA 1
ATOM 1436 C C . GLU A 1 184 ? 24.198 -3.645 -17.090 1.00 97.75 184 GLU A C 1
ATOM 1438 O O . GLU A 1 184 ? 24.053 -4.113 -18.226 1.00 97.75 184 GLU A O 1
ATOM 1443 N N . THR A 1 185 ? 25.020 -2.618 -16.851 1.00 96.25 185 THR A N 1
ATOM 1444 C CA . THR A 1 185 ? 25.774 -1.892 -17.886 1.00 96.25 185 THR A CA 1
ATOM 1445 C C . THR A 1 185 ? 27.269 -2.203 -17.875 1.00 96.25 185 THR A C 1
ATOM 1447 O O . THR A 1 185 ? 27.866 -2.544 -16.858 1.00 96.25 185 THR A O 1
ATOM 1450 N N . ASP A 1 186 ? 27.914 -2.062 -19.034 1.00 96.25 186 ASP A N 1
ATOM 1451 C CA . ASP A 1 186 ? 29.373 -2.136 -19.193 1.00 96.25 186 ASP A CA 1
ATOM 1452 C C . ASP A 1 186 ? 30.138 -0.849 -18.871 1.00 96.25 186 ASP A C 1
ATOM 1454 O O . ASP A 1 186 ? 31.359 -0.903 -18.721 1.00 96.25 186 ASP A O 1
ATOM 1458 N N . ASP A 1 187 ? 29.432 0.266 -18.710 1.00 95.50 187 ASP A N 1
ATOM 1459 C CA . ASP A 1 187 ? 29.974 1.546 -18.261 1.00 95.50 187 ASP A CA 1
ATOM 1460 C C . ASP A 1 187 ? 28.900 2.345 -17.499 1.00 95.50 187 ASP A C 1
ATOM 1462 O O . ASP A 1 187 ? 27.721 1.972 -17.476 1.00 95.50 187 ASP A O 1
ATOM 1466 N N . GLU A 1 188 ? 29.296 3.453 -16.880 1.00 96.44 188 GLU A N 1
ATOM 1467 C CA . GLU A 1 188 ? 28.370 4.405 -16.269 1.00 96.44 188 GLU A CA 1
ATOM 1468 C C . GLU A 1 188 ? 27.791 5.340 -17.345 1.00 96.44 188 GLU A C 1
ATOM 1470 O O . GLU A 1 188 ? 28.507 6.113 -17.987 1.00 96.44 188 GLU A O 1
ATOM 1475 N N . TYR A 1 189 ? 26.472 5.283 -17.546 1.00 96.44 189 TYR A N 1
ATOM 1476 C CA . TYR A 1 189 ? 25.780 6.056 -18.578 1.00 96.44 189 TYR A CA 1
ATOM 1477 C C . TYR A 1 189 ? 24.893 7.149 -17.985 1.00 96.44 189 TYR A C 1
ATOM 1479 O O . TYR A 1 189 ? 24.034 6.901 -17.145 1.00 96.44 189 TYR A O 1
ATOM 1487 N N . GLU A 1 190 ? 25.048 8.373 -18.487 1.00 96.38 190 GLU A N 1
ATOM 1488 C CA . GLU A 1 190 ? 24.210 9.503 -18.082 1.00 96.38 190 GLU A CA 1
ATOM 1489 C C . GLU A 1 190 ? 22.780 9.407 -18.647 1.00 96.38 190 GLU A C 1
ATOM 1491 O O . GLU A 1 190 ? 22.539 8.788 -19.691 1.00 96.38 190 GLU A O 1
ATOM 1496 N N . ALA A 1 191 ? 21.854 10.142 -18.024 1.00 96.19 191 ALA A N 1
ATOM 1497 C CA . ALA A 1 191 ? 20.479 10.321 -18.488 1.00 96.19 191 ALA A CA 1
ATOM 1498 C C . ALA A 1 191 ? 20.391 10.682 -19.981 1.00 96.19 191 ALA A C 1
ATOM 1500 O O . ALA A 1 191 ? 21.171 11.482 -20.508 1.00 96.19 191 ALA A O 1
ATOM 1501 N N . GLY A 1 192 ? 19.411 10.102 -20.666 1.00 97.12 192 GLY A N 1
ATOM 1502 C CA . GLY A 1 192 ? 19.150 10.325 -22.082 1.00 97.12 192 GLY A CA 1
ATOM 1503 C C . GLY A 1 192 ? 20.058 9.566 -23.045 1.00 97.12 192 GLY A C 1
ATOM 1504 O O . GLY A 1 192 ? 19.831 9.638 -24.253 1.00 97.12 192 GLY A O 1
ATOM 1505 N N . THR A 1 193 ? 21.050 8.823 -22.550 1.00 98.38 193 THR A N 1
ATOM 1506 C CA . THR A 1 193 ? 21.887 7.947 -23.380 1.00 98.38 193 THR A CA 1
ATOM 1507 C C . THR A 1 193 ? 21.043 6.823 -23.986 1.00 98.38 193 THR A C 1
ATOM 1509 O O . THR A 1 193 ? 20.292 6.148 -23.285 1.00 98.38 193 THR A O 1
ATOM 1512 N N . VAL A 1 194 ? 21.157 6.617 -25.297 1.00 97.88 194 VAL A N 1
ATOM 1513 C CA . VAL A 1 194 ? 20.467 5.550 -26.034 1.00 97.88 194 VAL A CA 1
ATOM 1514 C C . VAL A 1 194 ? 21.271 4.258 -25.953 1.00 97.88 194 VAL A C 1
ATOM 1516 O O . VAL A 1 194 ? 22.421 4.206 -26.402 1.00 97.88 194 VAL A O 1
ATOM 1519 N N . VAL A 1 195 ? 20.648 3.199 -25.448 1.00 97.81 195 VAL A N 1
ATOM 1520 C CA . VAL A 1 195 ? 21.297 1.906 -25.201 1.00 97.81 195 VAL A CA 1
ATOM 1521 C C . VAL A 1 195 ? 20.766 0.803 -26.110 1.00 97.81 195 VAL A C 1
ATOM 1523 O O . VAL A 1 195 ? 19.658 0.882 -26.648 1.00 97.81 195 VAL A O 1
ATOM 1526 N N . ARG A 1 196 ? 21.582 -0.235 -26.275 1.00 96.12 196 ARG A N 1
ATOM 1527 C CA . ARG A 1 196 ? 21.283 -1.466 -27.008 1.00 96.12 196 ARG A CA 1
ATOM 1528 C C . ARG A 1 196 ? 21.531 -2.682 -26.124 1.00 96.12 196 ARG A C 1
ATOM 1530 O O . ARG A 1 196 ? 22.318 -2.608 -25.181 1.00 96.12 196 ARG A O 1
ATOM 1537 N N . LEU A 1 197 ? 20.909 -3.802 -26.473 1.00 96.00 197 LEU A N 1
ATOM 1538 C CA . LEU A 1 197 ? 21.207 -5.091 -25.855 1.00 96.00 197 LEU A CA 1
ATOM 1539 C C . LEU A 1 197 ? 22.600 -5.594 -26.269 1.00 96.00 197 LEU A C 1
ATOM 1541 O O . LEU A 1 197 ? 23.039 -5.423 -27.412 1.00 96.00 197 LEU A O 1
ATOM 1545 N N . GLY A 1 198 ? 23.277 -6.256 -25.330 1.00 92.06 198 GLY A N 1
ATOM 1546 C CA . GLY A 1 198 ? 24.599 -6.852 -25.507 1.00 92.06 198 GLY A CA 1
ATOM 1547 C C . GLY A 1 198 ? 25.753 -5.959 -25.041 1.00 92.06 198 GLY A C 1
ATOM 1548 O O . GLY A 1 198 ? 25.553 -4.924 -24.418 1.00 92.06 198 GLY A O 1
ATOM 1549 N N . GLY A 1 199 ? 26.984 -6.373 -25.355 1.00 89.12 199 GLY A N 1
ATOM 1550 C CA . GLY A 1 199 ? 28.203 -5.824 -24.745 1.00 89.12 199 GLY A CA 1
ATOM 1551 C C . GLY A 1 199 ? 28.868 -6.866 -23.843 1.00 89.12 199 GLY A C 1
ATOM 1552 O O . GLY A 1 199 ? 28.734 -8.065 -24.098 1.00 89.12 199 GLY A O 1
ATOM 1553 N N . THR A 1 200 ? 29.607 -6.428 -22.818 1.00 93.69 200 THR A N 1
ATOM 1554 C CA . THR A 1 200 ? 30.153 -7.339 -21.790 1.00 93.69 200 THR A CA 1
ATOM 1555 C C . THR A 1 200 ? 29.160 -7.659 -20.668 1.00 93.69 200 THR A C 1
ATOM 1557 O O . THR A 1 200 ? 29.390 -8.630 -19.953 1.00 93.69 200 THR A O 1
ATOM 1560 N N . HIS A 1 201 ?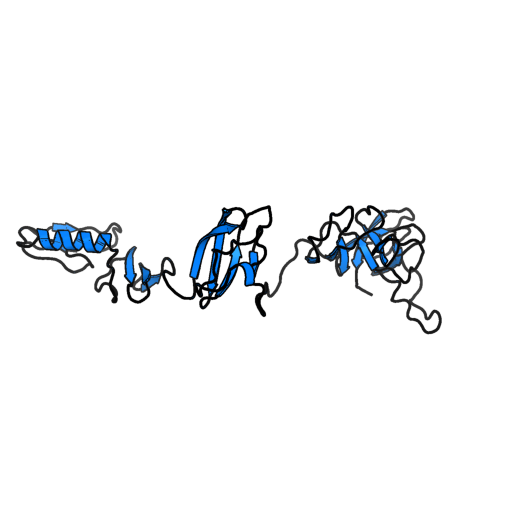 28.072 -6.887 -20.549 1.00 95.31 201 HIS A N 1
ATOM 1561 C CA . HIS A 1 201 ? 26.942 -7.113 -19.634 1.00 95.31 201 HIS A CA 1
ATOM 1562 C C . HIS A 1 201 ? 25.613 -7.146 -20.419 1.00 95.31 201 HIS A C 1
ATOM 1564 O O . HIS A 1 201 ? 25.610 -7.500 -21.602 1.00 95.31 201 HIS A O 1
ATOM 1570 N N . GLU A 1 202 ? 24.483 -6.825 -19.782 1.00 96.56 202 GLU A N 1
ATOM 1571 C CA . GLU A 1 202 ? 23.157 -6.879 -20.412 1.00 96.56 202 GLU A CA 1
ATOM 1572 C C . GLU A 1 202 ? 22.976 -5.801 -21.486 1.00 96.56 202 GLU A C 1
ATOM 1574 O O . GLU A 1 202 ? 22.426 -6.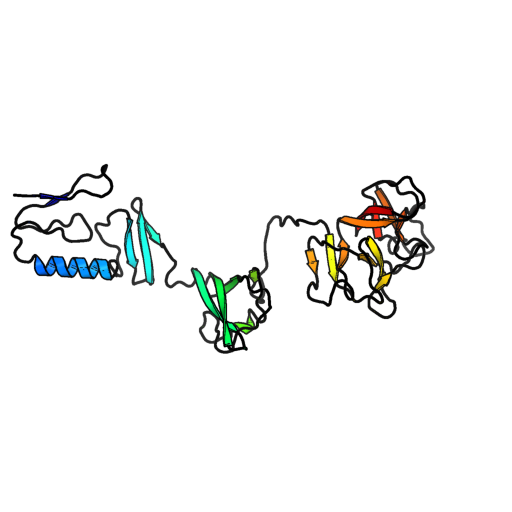085 -22.558 1.00 96.56 202 GLU A O 1
ATOM 1579 N N . ILE A 1 203 ? 23.458 -4.584 -21.216 1.00 97.25 203 ILE A N 1
ATOM 1580 C CA . ILE A 1 203 ? 23.338 -3.437 -22.119 1.00 97.25 203 ILE A CA 1
ATOM 1581 C C . ILE A 1 203 ? 24.637 -2.634 -22.250 1.00 97.25 203 ILE A C 1
ATOM 1583 O O . ILE A 1 203 ? 25.488 -2.602 -21.361 1.00 97.25 203 ILE A O 1
ATOM 1587 N N . THR A 1 204 ? 24.739 -1.926 -23.373 1.00 97.44 204 THR A N 1
ATOM 1588 C CA . THR A 1 204 ? 25.795 -0.953 -23.681 1.00 97.44 204 THR A CA 1
ATOM 1589 C C . THR A 1 204 ? 25.206 0.215 -24.468 1.00 97.44 204 THR A C 1
ATOM 1591 O O . THR A 1 204 ? 24.093 0.123 -24.998 1.00 97.44 204 THR A O 1
ATOM 1594 N N . GLN A 1 205 ? 25.915 1.338 -24.572 1.00 97.19 205 GLN A N 1
ATOM 1595 C CA . GLN A 1 205 ? 25.476 2.427 -25.445 1.00 97.19 205 GLN A CA 1
ATOM 1596 C C . GLN A 1 205 ? 25.410 1.973 -26.911 1.00 97.19 205 GLN A C 1
ATOM 1598 O O . GLN A 1 205 ? 26.182 1.133 -27.379 1.00 97.19 205 GLN A O 1
ATOM 1603 N N . THR A 1 206 ? 24.484 2.550 -27.671 1.00 97.00 206 THR A N 1
ATOM 1604 C CA . THR A 1 206 ? 24.454 2.364 -29.130 1.00 97.00 206 THR A CA 1
ATOM 1605 C C . THR A 1 206 ? 25.758 2.855 -29.758 1.00 97.00 206 THR A C 1
ATOM 1607 O O . THR A 1 206 ? 26.297 3.871 -29.328 1.00 97.00 206 THR A O 1
ATOM 1610 N N . LEU A 1 207 ? 26.283 2.133 -30.755 1.00 93.50 207 LEU A N 1
ATOM 1611 C CA . LEU A 1 207 ? 27.583 2.440 -31.385 1.00 93.50 207 LEU A CA 1
ATOM 1612 C C . LEU A 1 207 ? 27.484 2.718 -32.887 1.00 93.50 207 LEU A C 1
ATOM 1614 O O . LEU A 1 207 ? 28.474 3.095 -33.515 1.00 93.50 207 LEU A O 1
ATOM 1618 N N . GLN A 1 208 ? 26.310 2.503 -33.472 1.00 92.25 208 GLN A N 1
ATOM 1619 C CA . GLN A 1 208 ? 26.090 2.644 -34.900 1.00 92.25 208 GLN A CA 1
ATOM 1620 C C . GLN A 1 208 ? 24.724 3.247 -35.198 1.00 92.25 208 GLN A C 1
ATOM 1622 O O . GLN A 1 208 ? 23.773 3.154 -34.416 1.00 92.25 208 GLN A O 1
ATOM 1627 N N . GLU A 1 209 ? 24.641 3.848 -36.378 1.00 92.44 209 GLU A N 1
ATOM 1628 C CA . GLU A 1 209 ? 23.387 4.328 -36.932 1.00 92.44 209 GLU A CA 1
ATOM 1629 C C . GLU A 1 209 ? 22.433 3.160 -37.200 1.00 92.44 209 GLU A C 1
ATOM 1631 O O . GLU A 1 209 ? 22.855 2.144 -37.750 1.00 92.44 209 GLU A O 1
ATOM 1636 N N . ALA A 1 210 ? 21.152 3.339 -36.861 1.00 90.19 210 ALA A N 1
ATOM 1637 C CA . ALA A 1 210 ? 20.102 2.345 -37.095 1.00 90.19 210 ALA A CA 1
ATOM 1638 C C . ALA A 1 210 ? 20.446 0.957 -36.517 1.00 90.19 210 ALA A C 1
ATOM 1640 O O . ALA A 1 210 ? 20.319 -0.064 -37.190 1.00 90.19 210 ALA A O 1
ATOM 1641 N N . ASP A 1 211 ? 20.889 0.940 -35.263 1.00 91.25 211 ASP A N 1
ATOM 1642 C CA . ASP A 1 211 ? 21.239 -0.274 -34.540 1.00 91.25 211 ASP A CA 1
ATOM 1643 C C . ASP A 1 211 ? 19.997 -1.156 -34.339 1.00 91.25 211 ASP A C 1
ATOM 1645 O O . ASP A 1 211 ? 18.983 -0.708 -33.800 1.00 91.25 211 ASP A O 1
ATOM 1649 N N . GLU A 1 212 ? 20.056 -2.403 -34.810 1.00 89.75 212 GLU A N 1
ATOM 1650 C CA . GLU A 1 212 ? 18.936 -3.350 -34.744 1.00 89.75 212 GLU A CA 1
ATOM 1651 C C . GLU A 1 212 ? 18.672 -3.852 -33.322 1.00 89.75 212 GLU A C 1
ATOM 1653 O O . GLU A 1 212 ? 17.548 -4.268 -33.033 1.00 89.75 212 GLU A O 1
ATOM 1658 N N . ASP A 1 213 ? 19.684 -3.777 -32.453 1.00 92.50 213 ASP A N 1
ATOM 1659 C CA . ASP A 1 213 ? 19.627 -4.220 -31.059 1.00 92.50 213 ASP A CA 1
ATOM 1660 C C . ASP A 1 213 ? 19.269 -3.076 -30.095 1.00 92.50 213 ASP A C 1
ATOM 1662 O O . ASP A 1 213 ? 19.379 -3.228 -28.874 1.00 92.50 213 ASP A O 1
ATOM 1666 N N . VAL A 1 214 ? 18.862 -1.911 -30.618 1.00 93.81 214 VAL A N 1
ATOM 1667 C CA . VAL A 1 214 ? 18.462 -0.765 -29.796 1.00 93.81 214 VAL A CA 1
ATOM 1668 C C . VAL A 1 214 ? 17.326 -1.142 -28.845 1.00 93.81 214 VAL A C 1
ATOM 1670 O O . VAL A 1 214 ? 16.377 -1.834 -29.213 1.00 93.81 214 VAL A O 1
ATOM 1673 N N . PHE A 1 215 ? 17.436 -0.686 -27.599 1.00 94.75 215 PHE A N 1
ATOM 1674 C CA . PHE A 1 215 ? 16.630 -1.219 -26.507 1.00 94.75 215 PHE A CA 1
ATOM 1675 C C . PHE A 1 215 ? 15.815 -0.155 -25.775 1.00 94.75 215 PHE A C 1
ATOM 1677 O O . PHE A 1 215 ? 14.623 -0.344 -25.541 1.00 94.75 215 PHE A O 1
ATOM 1684 N N . GLY A 1 216 ? 16.426 0.988 -25.463 1.00 95.94 216 GLY A N 1
ATOM 1685 C CA . GLY A 1 216 ? 15.759 2.060 -24.733 1.00 95.94 216 GLY A CA 1
ATOM 1686 C C . GLY A 1 216 ? 16.675 3.247 -24.465 1.00 95.94 216 GLY A C 1
ATOM 1687 O O . GLY A 1 216 ? 17.706 3.419 -25.121 1.00 95.94 216 GLY A O 1
ATOM 1688 N N . VAL A 1 217 ? 16.280 4.084 -23.509 1.00 97.56 217 VAL A N 1
ATOM 1689 C CA . VAL A 1 217 ? 17.000 5.311 -23.141 1.00 97.56 217 VAL A CA 1
ATOM 1690 C C . VAL A 1 217 ? 17.185 5.365 -21.631 1.00 97.56 217 VAL A C 1
ATOM 1692 O O . VAL A 1 217 ? 16.243 5.081 -20.899 1.00 97.56 217 VAL A O 1
ATOM 1695 N N . ILE A 1 218 ? 18.374 5.738 -21.158 1.00 97.75 218 ILE A N 1
ATOM 1696 C CA . ILE A 1 218 ? 18.642 5.875 -19.721 1.00 97.75 218 ILE A CA 1
ATOM 1697 C C . ILE A 1 218 ? 17.742 6.955 -19.104 1.00 97.75 218 ILE A C 1
ATOM 1699 O O . ILE A 1 218 ? 17.743 8.102 -19.555 1.00 97.75 218 ILE A O 1
ATOM 1703 N N . SER A 1 219 ? 17.009 6.590 -18.054 1.00 95.25 219 SER A N 1
ATOM 1704 C CA . SER A 1 219 ? 16.128 7.454 -17.267 1.00 95.25 219 SER A CA 1
ATOM 1705 C C . SER A 1 219 ? 16.670 7.626 -15.850 1.00 95.25 219 SER A C 1
ATOM 1707 O O . SER A 1 219 ? 17.259 6.711 -15.282 1.00 95.25 219 SER A O 1
ATOM 1709 N N . THR A 1 220 ? 16.458 8.802 -15.266 1.00 84.25 220 THR A N 1
ATOM 1710 C CA . THR A 1 220 ? 16.841 9.109 -13.875 1.00 84.25 220 THR A CA 1
ATOM 1711 C C . THR A 1 220 ? 15.645 9.396 -12.978 1.00 84.25 220 THR A C 1
ATOM 1713 O O . THR A 1 220 ? 15.817 9.659 -11.790 1.00 84.25 220 THR A O 1
ATOM 1716 N N . SER A 1 221 ? 14.430 9.423 -13.527 1.00 85.50 221 SER A N 1
ATOM 1717 C CA . SER A 1 221 ? 13.216 9.686 -12.748 1.00 85.50 221 SER A CA 1
ATOM 1718 C C . SER A 1 221 ? 12.028 8.939 -13.352 1.00 85.50 221 SER A C 1
ATOM 1720 O O . SER A 1 221 ? 11.158 9.582 -13.934 1.00 85.50 221 SER A O 1
ATOM 1722 N N . PRO A 1 222 ? 11.991 7.597 -13.269 1.00 87.62 222 PRO A N 1
ATOM 1723 C CA . PRO A 1 222 ? 10.902 6.818 -13.839 1.00 87.62 222 PRO A CA 1
ATOM 1724 C C . PRO A 1 222 ? 9.578 7.092 -13.127 1.00 87.62 222 PRO A C 1
ATOM 1726 O O . PRO A 1 222 ? 9.518 7.235 -11.907 1.00 87.62 222 PRO A O 1
ATOM 1729 N N . GLY A 1 223 ? 8.479 7.104 -13.878 1.00 85.50 223 GLY A N 1
ATOM 1730 C CA . GLY A 1 223 ? 7.130 7.124 -13.304 1.00 85.50 223 GLY A CA 1
ATOM 1731 C C . GLY A 1 223 ? 6.747 5.795 -12.657 1.00 85.50 223 GLY A C 1
ATOM 1732 O O . GLY A 1 223 ? 5.975 5.758 -11.697 1.00 85.50 223 GLY A O 1
ATOM 1733 N N . PHE A 1 224 ? 7.291 4.701 -13.189 1.00 87.56 224 PHE A N 1
ATOM 1734 C CA . PHE A 1 224 ? 7.181 3.367 -12.624 1.00 87.56 224 PHE A CA 1
ATOM 1735 C C . PHE A 1 224 ? 8.518 2.637 -12.755 1.00 87.56 224 PHE A C 1
ATOM 1737 O O . PHE A 1 224 ? 8.998 2.400 -13.865 1.00 87.56 224 PHE A O 1
ATOM 1744 N N . GLU A 1 225 ? 9.087 2.267 -11.612 1.00 87.50 225 GLU A N 1
ATOM 1745 C CA . GLU A 1 225 ? 10.381 1.600 -11.498 1.00 87.50 225 GLU A CA 1
ATOM 1746 C C . GLU A 1 225 ? 10.213 0.078 -11.393 1.00 87.50 225 GLU A C 1
ATOM 1748 O O . GLU A 1 225 ? 9.566 -0.438 -10.479 1.00 87.50 225 GLU A O 1
ATOM 1753 N N . MET A 1 226 ? 10.823 -0.659 -12.317 1.00 90.69 226 MET A N 1
ATOM 1754 C CA . MET A 1 226 ? 10.910 -2.120 -12.301 1.00 90.69 226 MET A CA 1
ATOM 1755 C C . MET A 1 226 ? 12.322 -2.563 -11.912 1.00 90.69 226 MET A C 1
ATOM 1757 O O . MET A 1 226 ? 13.311 -1.949 -12.306 1.00 90.69 226 MET A O 1
ATOM 1761 N N . ASN A 1 227 ? 12.419 -3.628 -11.111 1.00 90.38 227 ASN A N 1
ATOM 1762 C CA . ASN A 1 227 ? 13.677 -4.109 -10.524 1.00 90.38 227 ASN A CA 1
ATOM 1763 C C . ASN A 1 227 ? 14.476 -3.008 -9.804 1.00 90.38 227 ASN A C 1
ATOM 1765 O O . ASN A 1 227 ? 15.701 -3.002 -9.844 1.00 90.38 227 ASN A O 1
ATOM 1769 N N . ALA A 1 228 ? 13.791 -2.090 -9.111 1.00 85.75 228 ALA A N 1
ATOM 1770 C CA . ALA A 1 228 ? 14.407 -0.915 -8.485 1.00 85.75 228 ALA A CA 1
ATOM 1771 C C . ALA A 1 228 ? 15.555 -1.237 -7.508 1.00 85.75 228 ALA A C 1
ATOM 1773 O O . ALA A 1 228 ? 16.432 -0.403 -7.299 1.00 85.75 228 ALA A O 1
ATOM 1774 N N . SER A 1 229 ? 15.569 -2.445 -6.934 1.00 82.94 229 SER A N 1
ATOM 1775 C CA . SER A 1 229 ? 16.613 -2.921 -6.017 1.00 82.94 229 SER A CA 1
ATOM 1776 C C . SER A 1 229 ? 17.832 -3.561 -6.703 1.00 82.94 229 SER A C 1
ATOM 1778 O O . SER A 1 229 ? 18.753 -3.985 -6.005 1.00 82.94 229 SER A O 1
ATOM 1780 N N . ALA A 1 230 ? 17.850 -3.697 -8.032 1.00 87.94 230 ALA A N 1
ATOM 1781 C CA . ALA A 1 230 ? 18.977 -4.279 -8.756 1.00 87.94 230 ALA A CA 1
ATOM 1782 C C . ALA A 1 230 ? 20.108 -3.251 -8.903 1.00 87.94 230 ALA A C 1
ATOM 1784 O O . ALA A 1 230 ? 20.035 -2.380 -9.753 1.00 87.94 230 ALA A O 1
ATOM 1785 N N . GLY A 1 231 ? 21.155 -3.343 -8.081 1.00 91.62 231 GLY A N 1
ATOM 1786 C CA . GLY A 1 231 ? 22.349 -2.500 -8.216 1.00 91.62 231 GLY A CA 1
ATOM 1787 C C . GLY A 1 231 ? 22.120 -0.997 -7.993 1.00 91.62 231 GLY A C 1
ATOM 1788 O O . GLY A 1 231 ? 21.150 -0.573 -7.369 1.00 91.62 231 GLY A O 1
ATOM 1789 N N . THR A 1 232 ? 23.077 -0.190 -8.450 1.00 93.62 232 THR A N 1
ATOM 1790 C CA . THR A 1 232 ? 23.072 1.284 -8.357 1.00 93.62 232 THR A CA 1
ATOM 1791 C C . THR A 1 232 ? 22.883 1.907 -9.736 1.00 93.62 232 THR A C 1
ATOM 1793 O O . THR A 1 232 ? 23.098 1.230 -10.731 1.00 93.62 232 THR A O 1
ATOM 1796 N N . ASP A 1 233 ? 22.594 3.207 -9.840 1.00 92.31 233 ASP A N 1
ATOM 1797 C CA . ASP A 1 233 ? 22.502 3.884 -11.151 1.00 92.31 233 ASP A CA 1
ATOM 1798 C C . ASP A 1 233 ? 23.793 3.799 -11.980 1.00 92.31 233 ASP A C 1
ATOM 1800 O O . ASP A 1 233 ? 23.733 3.792 -13.202 1.00 92.31 233 ASP A O 1
ATOM 1804 N N . ALA A 1 234 ? 24.950 3.661 -11.328 1.00 94.19 234 ALA A N 1
ATOM 1805 C CA . ALA A 1 234 ? 26.233 3.512 -12.014 1.00 94.19 234 ALA A CA 1
ATOM 1806 C C . ALA A 1 234 ? 26.443 2.123 -12.642 1.00 94.19 234 ALA A C 1
ATOM 1808 O O . ALA A 1 234 ? 27.252 1.979 -13.548 1.00 94.19 234 ALA A O 1
ATOM 1809 N N . THR A 1 235 ? 25.757 1.094 -12.136 1.00 95.62 235 THR A N 1
ATOM 1810 C CA . THR A 1 235 ? 25.946 -0.304 -12.577 1.00 95.62 235 THR A CA 1
ATOM 1811 C C . THR A 1 235 ? 24.711 -0.888 -13.249 1.00 95.62 235 THR A C 1
ATOM 1813 O O . THR A 1 235 ? 24.829 -1.806 -14.046 1.00 95.62 235 THR A O 1
ATOM 1816 N N . HIS A 1 236 ? 23.533 -0.393 -12.875 1.00 96.94 236 HIS A N 1
ATOM 1817 C CA . HIS A 1 236 ? 22.220 -0.880 -13.264 1.00 96.94 236 HIS A CA 1
ATOM 1818 C C . HIS A 1 236 ? 21.233 0.291 -13.435 1.00 96.94 236 HIS A C 1
ATOM 1820 O O . HIS A 1 236 ? 20.222 0.349 -12.726 1.00 96.94 236 HIS A O 1
ATOM 1826 N N . PRO A 1 237 ? 21.515 1.291 -14.287 1.00 96.81 237 PRO A N 1
ATOM 1827 C CA . PRO A 1 237 ? 20.614 2.423 -14.474 1.00 96.81 237 PRO A CA 1
ATOM 1828 C C . PRO A 1 237 ? 19.234 1.971 -14.963 1.00 96.81 237 PRO A C 1
ATOM 1830 O O . PRO A 1 237 ? 19.079 0.926 -15.600 1.00 96.81 237 PRO A O 1
ATOM 1833 N N . PHE A 1 238 ? 18.218 2.789 -14.697 1.00 97.06 238 PHE A N 1
ATOM 1834 C CA . PHE A 1 238 ? 16.896 2.580 -15.272 1.00 97.06 238 PHE A CA 1
ATOM 1835 C C . PHE A 1 238 ? 16.912 2.864 -16.774 1.00 97.06 238 PHE A C 1
ATOM 1837 O O . PHE A 1 238 ? 17.345 3.926 -17.219 1.00 97.06 238 PHE A O 1
ATOM 1844 N N . VAL A 1 239 ? 16.379 1.936 -17.561 1.00 97.06 239 VAL A N 1
ATOM 1845 C CA . VAL A 1 239 ? 16.164 2.095 -19.000 1.00 97.06 239 VAL A CA 1
ATOM 1846 C C . VAL A 1 239 ? 14.677 2.304 -19.241 1.00 97.06 239 VAL A C 1
ATOM 1848 O O . VAL A 1 239 ? 13.876 1.411 -18.972 1.00 97.06 239 VAL A O 1
ATOM 1851 N N . ALA A 1 240 ? 14.294 3.470 -19.759 1.00 96.56 240 ALA A N 1
ATOM 1852 C CA . ALA A 1 240 ? 12.932 3.744 -20.193 1.00 96.56 240 ALA A CA 1
ATOM 1853 C C . ALA A 1 240 ? 12.563 2.823 -21.365 1.00 96.56 240 ALA A C 1
ATOM 1855 O O . ALA A 1 240 ? 13.192 2.876 -22.425 1.00 96.56 240 ALA A O 1
ATOM 1856 N N . LEU A 1 241 ? 11.521 2.010 -21.176 1.00 93.69 241 LEU A N 1
ATOM 1857 C CA . LEU A 1 241 ? 10.987 1.076 -22.177 1.00 93.69 241 LEU A CA 1
ATOM 1858 C C . LEU A 1 241 ? 9.697 1.601 -22.822 1.00 93.69 241 LEU A C 1
ATOM 1860 O O . LEU A 1 241 ? 9.346 1.229 -23.944 1.00 93.69 241 LEU A O 1
ATOM 1864 N N . ALA A 1 242 ? 8.978 2.477 -22.119 1.00 92.62 242 ALA A N 1
ATOM 1865 C CA . ALA A 1 242 ? 7.800 3.161 -22.629 1.00 92.62 242 ALA A CA 1
ATOM 1866 C C . ALA A 1 242 ? 7.573 4.477 -21.884 1.00 92.62 242 ALA A C 1
ATOM 1868 O O . ALA A 1 242 ? 7.856 4.573 -20.697 1.00 92.62 242 ALA A O 1
ATOM 1869 N N . GLY A 1 243 ? 6.986 5.466 -22.555 1.00 92.75 243 GLY A N 1
ATOM 1870 C CA . GLY A 1 243 ? 6.651 6.756 -21.942 1.00 92.75 243 GLY A CA 1
ATOM 1871 C C . GLY A 1 243 ? 7.636 7.861 -22.306 1.00 92.75 243 GLY A C 1
ATOM 1872 O O . GLY A 1 243 ? 8.364 7.733 -23.291 1.00 92.75 243 GLY A O 1
ATOM 1873 N N . ARG A 1 244 ? 7.571 8.995 -21.601 1.00 93.75 244 ARG A N 1
ATOM 1874 C CA . ARG A 1 244 ? 8.336 10.197 -21.974 1.00 93.75 244 ARG A CA 1
ATOM 1875 C C . ARG A 1 244 ? 9.664 10.242 -21.242 1.00 93.75 244 ARG A C 1
ATOM 1877 O O . ARG A 1 244 ? 9.675 10.047 -20.034 1.00 93.75 244 ARG A O 1
ATOM 1884 N N . VAL A 1 245 ? 10.736 10.518 -21.973 1.00 95.12 245 VAL A N 1
ATOM 1885 C CA . VAL A 1 245 ? 12.088 10.587 -21.419 1.00 95.12 245 VAL A CA 1
ATOM 1886 C C . VAL A 1 245 ? 12.909 11.637 -22.180 1.00 95.12 245 VAL A C 1
ATOM 1888 O O . VAL A 1 245 ? 12.797 11.717 -23.416 1.00 95.12 245 VAL A O 1
ATOM 1891 N N . PRO A 1 246 ? 13.768 12.407 -21.492 1.00 95.88 246 PRO A N 1
ATOM 1892 C CA . PRO A 1 246 ? 14.796 13.194 -22.154 1.00 95.88 246 PRO A CA 1
ATOM 1893 C C . PRO A 1 246 ? 15.741 12.256 -22.907 1.00 95.88 246 PRO A C 1
ATOM 1895 O O . PRO A 1 246 ? 16.220 11.277 -22.346 1.00 95.88 246 PRO A O 1
ATOM 1898 N N . CYS A 1 247 ? 16.046 12.544 -24.167 1.00 97.25 247 CYS A N 1
ATOM 1899 C CA . CYS A 1 247 ? 16.936 11.733 -24.993 1.00 97.25 247 CYS A CA 1
ATOM 1900 C C . CYS A 1 247 ? 18.033 12.594 -25.615 1.00 97.25 247 CYS A C 1
ATOM 1902 O O . CYS A 1 247 ? 17.761 13.660 -26.176 1.00 97.25 247 CYS A O 1
ATOM 1904 N N . LYS A 1 248 ? 19.275 12.108 -25.535 1.00 98.38 248 LYS A N 1
ATOM 1905 C CA . LYS A 1 248 ? 20.427 12.688 -26.222 1.00 98.38 248 LYS A CA 1
ATOM 1906 C C . LYS A 1 248 ? 20.264 12.472 -27.719 1.00 98.38 248 LYS A C 1
ATOM 1908 O O . LYS A 1 248 ? 20.099 11.347 -28.186 1.00 98.38 248 LYS A O 1
ATOM 1913 N N . VAL A 1 249 ? 20.329 13.554 -28.481 1.00 97.81 249 VAL A N 1
ATOM 1914 C CA . VAL A 1 249 ? 20.155 13.551 -29.932 1.00 97.81 249 VAL A CA 1
ATOM 1915 C C . VAL A 1 249 ? 21.265 14.314 -30.635 1.00 97.81 249 VAL A C 1
ATOM 1917 O O . VAL A 1 249 ? 21.817 15.272 -30.095 1.00 97.81 249 VAL A O 1
ATOM 1920 N N . ILE A 1 250 ? 21.556 13.925 -31.872 1.00 97.56 250 ILE A N 1
ATOM 1921 C CA . ILE A 1 250 ? 22.438 14.656 -32.782 1.00 97.56 250 ILE A CA 1
ATOM 1922 C C . ILE A 1 250 ? 21.715 14.969 -34.093 1.00 97.56 250 ILE A C 1
ATOM 1924 O O . ILE A 1 250 ? 20.855 14.213 -34.552 1.00 97.56 250 ILE A O 1
ATOM 1928 N N . GLY A 1 251 ? 22.060 16.104 -34.704 1.00 96.25 251 GLY A N 1
ATOM 1929 C CA . GLY A 1 251 ? 21.392 16.583 -35.904 1.00 96.25 251 GLY A CA 1
ATOM 1930 C C . GLY A 1 251 ? 20.035 17.230 -35.624 1.00 96.25 251 GLY A C 1
ATOM 1931 O O . GLY A 1 251 ? 19.572 17.329 -34.481 1.00 96.25 251 GLY A O 1
ATOM 1932 N N . LYS A 1 252 ? 19.404 17.688 -36.706 1.00 96.81 252 LYS A N 1
ATOM 1933 C CA . LYS A 1 252 ? 18.074 18.303 -36.677 1.00 96.81 252 LYS A CA 1
ATOM 1934 C C . LYS A 1 252 ? 16.983 17.252 -36.502 1.00 96.81 252 LYS A C 1
ATOM 1936 O O . LYS A 1 252 ? 17.024 16.211 -37.160 1.00 96.81 252 LYS A O 1
ATOM 1941 N N . VAL A 1 253 ? 15.998 17.564 -35.667 1.00 96.75 253 VAL A N 1
ATOM 1942 C CA . VAL A 1 253 ? 14.850 16.707 -35.346 1.00 96.75 253 VAL A CA 1
ATOM 1943 C C . VAL A 1 253 ? 13.580 17.545 -35.407 1.00 96.75 253 VAL A C 1
ATOM 1945 O O . VAL A 1 253 ? 13.524 18.616 -34.808 1.00 96.75 253 VAL A O 1
ATOM 1948 N N . ALA A 1 254 ? 12.551 17.075 -36.105 1.00 96.06 254 ALA A N 1
ATOM 1949 C CA . ALA A 1 254 ? 11.223 17.668 -36.058 1.00 96.06 254 ALA A CA 1
ATOM 1950 C C . ALA A 1 254 ? 10.313 16.878 -35.109 1.00 96.06 254 ALA A C 1
ATOM 1952 O O . ALA A 1 254 ? 10.364 15.650 -35.029 1.00 96.06 254 ALA A O 1
ATOM 1953 N N . LYS A 1 255 ? 9.420 17.580 -34.407 1.00 95.88 255 LYS A N 1
ATOM 1954 C CA . LYS A 1 255 ? 8.388 16.942 -33.586 1.00 95.88 255 LYS A CA 1
ATOM 1955 C C . LYS A 1 255 ? 7.589 15.912 -34.395 1.00 95.88 255 LYS A C 1
ATOM 1957 O O . LYS A 1 255 ? 7.021 16.230 -35.437 1.00 95.88 255 LYS A O 1
ATOM 1962 N N . GLY A 1 256 ? 7.480 14.699 -33.859 1.00 92.81 256 GLY A N 1
ATOM 1963 C CA . GLY A 1 256 ? 6.805 13.563 -34.487 1.00 92.81 256 GLY A CA 1
ATOM 1964 C C . GLY A 1 256 ? 7.715 12.658 -35.322 1.00 92.81 256 GLY A C 1
ATOM 1965 O O . GLY A 1 256 ? 7.265 11.564 -35.690 1.00 92.81 256 GLY A O 1
ATOM 1966 N N . ASP A 1 257 ? 8.964 13.070 -35.574 1.00 93.00 257 ASP A N 1
ATOM 1967 C CA . ASP A 1 257 ? 9.966 12.241 -36.243 1.00 93.00 257 ASP A CA 1
ATOM 1968 C C . ASP A 1 257 ? 10.189 10.942 -35.478 1.00 93.00 257 ASP A C 1
ATOM 1970 O O . ASP A 1 257 ? 10.134 10.893 -34.246 1.00 93.00 257 ASP A O 1
ATOM 1974 N N . ARG A 1 258 ? 10.449 9.873 -36.232 1.00 92.88 258 ARG A N 1
ATOM 1975 C CA . ARG A 1 258 ? 10.896 8.608 -35.654 1.00 92.88 258 ARG A CA 1
ATOM 1976 C C . ARG A 1 258 ? 12.355 8.727 -35.281 1.00 92.88 258 ARG A C 1
ATOM 1978 O O . ARG A 1 258 ? 13.152 9.209 -36.080 1.00 92.88 258 ARG A O 1
ATOM 1985 N N . MET A 1 259 ? 12.684 8.242 -34.098 1.00 94.44 259 MET A N 1
ATOM 1986 C CA . MET A 1 259 ? 14.033 8.296 -33.563 1.00 94.44 259 MET A CA 1
ATOM 1987 C C . MET A 1 259 ? 14.696 6.932 -33.717 1.00 94.44 259 MET A C 1
ATOM 1989 O O . MET A 1 259 ? 14.108 5.912 -33.352 1.00 94.44 259 MET A O 1
ATOM 1993 N N . ILE A 1 260 ? 15.908 6.931 -34.260 1.00 94.31 260 ILE A N 1
ATOM 1994 C CA . ILE A 1 260 ? 16.794 5.764 -34.369 1.00 94.31 260 ILE A CA 1
ATOM 1995 C C . ILE A 1 260 ? 18.137 6.110 -33.725 1.00 94.31 260 ILE A C 1
ATOM 1997 O O . ILE A 1 260 ? 18.421 7.291 -33.518 1.00 94.31 260 ILE A O 1
ATOM 2001 N N . SER A 1 261 ? 18.975 5.122 -33.416 1.00 95.44 261 SER A N 1
ATOM 2002 C CA . SER A 1 261 ? 20.345 5.406 -32.978 1.00 95.44 261 SER A CA 1
ATOM 2003 C C . SER A 1 261 ? 21.145 6.094 -34.090 1.00 95.44 261 SER A C 1
ATOM 2005 O O . SER A 1 261 ? 20.889 5.896 -35.282 1.00 95.44 261 SER A O 1
ATOM 2007 N N . SER A 1 262 ? 22.112 6.915 -33.698 1.00 95.25 262 SER A N 1
ATOM 2008 C CA . SER A 1 262 ? 23.042 7.593 -34.599 1.00 95.25 262 SER A CA 1
ATOM 2009 C C . SER A 1 262 ? 24.417 6.922 -34.586 1.00 95.25 262 SER A C 1
ATOM 2011 O O . SER A 1 262 ? 24.701 6.049 -33.772 1.00 95.25 262 SER A O 1
ATOM 2013 N N . SER A 1 263 ? 25.306 7.372 -35.466 1.00 94.00 263 SER A N 1
ATOM 2014 C CA . SER A 1 263 ? 26.728 7.009 -35.425 1.00 94.00 263 SER A CA 1
ATOM 2015 C C . SER A 1 263 ? 27.496 7.649 -34.261 1.00 94.00 263 SER A C 1
ATOM 2017 O O . SER A 1 263 ? 28.630 7.260 -33.994 1.00 94.00 263 SER A O 1
ATOM 2019 N N . THR A 1 264 ? 26.906 8.631 -33.568 1.00 97.06 264 THR A N 1
ATOM 2020 C CA . THR A 1 264 ? 27.465 9.175 -32.326 1.00 97.06 264 THR A CA 1
ATOM 2021 C C . THR A 1 264 ? 27.035 8.277 -31.170 1.00 97.06 264 THR A C 1
ATOM 2023 O O . THR A 1 264 ? 25.825 8.132 -30.962 1.00 97.06 264 THR A O 1
ATOM 2026 N N . PRO A 1 265 ? 27.981 7.690 -30.410 1.00 97.19 265 PRO A N 1
ATOM 2027 C CA . PRO A 1 265 ? 27.638 6.744 -29.363 1.00 97.19 265 PRO A CA 1
ATOM 2028 C C . PRO A 1 265 ? 26.603 7.289 -28.382 1.00 97.19 265 PRO A C 1
ATOM 2030 O O . PRO A 1 265 ? 26.685 8.444 -27.952 1.00 97.19 265 PRO A O 1
ATOM 2033 N N . GLY A 1 266 ? 25.584 6.486 -28.089 1.00 97.38 266 GLY A N 1
ATOM 2034 C CA . GLY A 1 266 ? 24.547 6.846 -27.128 1.00 97.38 266 GLY A CA 1
ATOM 2035 C C . GLY A 1 266 ? 23.601 7.978 -27.548 1.00 97.38 266 GLY A C 1
ATOM 2036 O O . GLY A 1 266 ? 22.818 8.427 -26.714 1.00 97.38 266 GLY A O 1
ATOM 2037 N N . HIS A 1 267 ? 23.647 8.458 -28.796 1.00 98.19 267 HIS A N 1
ATOM 2038 C CA . HIS A 1 267 ? 22.765 9.522 -29.287 1.00 98.19 267 HIS A CA 1
ATOM 2039 C C . HIS A 1 267 ? 21.776 8.994 -30.324 1.00 98.19 267 HIS A C 1
ATOM 2041 O O . HIS A 1 267 ? 22.142 8.226 -31.214 1.00 98.19 267 HIS A O 1
ATOM 2047 N N . ALA A 1 268 ? 20.537 9.476 -30.264 1.00 97.44 268 ALA A N 1
ATOM 2048 C CA . ALA A 1 268 ? 19.536 9.268 -31.301 1.00 97.44 268 ALA A CA 1
ATOM 2049 C C . ALA A 1 268 ? 19.623 10.330 -32.409 1.00 97.44 268 ALA A C 1
ATOM 2051 O O . ALA A 1 268 ? 20.208 11.401 -32.257 1.00 97.44 268 ALA A O 1
ATOM 2052 N N . MET A 1 269 ? 18.988 10.051 -33.539 1.00 95.88 269 MET A N 1
ATOM 2053 C CA . MET A 1 269 ? 18.777 11.005 -34.621 1.00 95.88 269 MET A CA 1
ATOM 2054 C C . MET A 1 269 ? 17.425 10.766 -35.298 1.00 95.88 269 MET A C 1
ATOM 2056 O O . MET A 1 269 ? 16.844 9.681 -35.197 1.00 95.88 269 MET A O 1
ATOM 2060 N N . ALA A 1 270 ? 16.922 11.781 -36.000 1.00 94.19 270 ALA A N 1
ATOM 2061 C CA . ALA A 1 270 ? 15.701 11.654 -36.784 1.00 94.19 270 ALA A CA 1
ATOM 2062 C C . ALA A 1 270 ? 15.904 10.690 -37.964 1.00 94.19 270 ALA A C 1
ATOM 2064 O O . ALA A 1 270 ? 16.827 10.839 -38.771 1.00 94.19 270 ALA A O 1
ATOM 2065 N N . HIS A 1 271 ? 15.004 9.721 -38.103 1.00 88.88 271 HIS A N 1
ATOM 2066 C CA . HIS A 1 271 ? 14.973 8.813 -39.239 1.00 88.88 271 HIS A CA 1
ATOM 2067 C C . HIS A 1 271 ? 14.392 9.533 -40.461 1.00 88.88 271 HIS A C 1
ATOM 2069 O O . HIS A 1 271 ? 13.186 9.751 -40.566 1.00 88.88 271 HIS A O 1
ATOM 2075 N N . LYS A 1 272 ? 15.267 9.919 -41.394 1.00 73.12 272 LYS A N 1
ATOM 2076 C CA . LYS A 1 272 ? 14.911 10.736 -42.570 1.00 73.12 272 LYS A CA 1
ATOM 2077 C C . LYS A 1 272 ? 14.243 9.957 -43.704 1.00 73.12 272 LYS A C 1
ATOM 2079 O O . LYS A 1 272 ? 13.742 10.568 -44.646 1.00 73.12 272 LYS A O 1
ATOM 2084 N N . TYR A 1 273 ? 14.241 8.631 -43.635 1.00 66.00 273 TYR A N 1
ATOM 2085 C CA . TYR A 1 273 ? 13.639 7.777 -44.650 1.00 66.00 273 TYR A CA 1
ATOM 2086 C C . TYR A 1 273 ? 12.310 7.223 -44.140 1.00 66.00 273 TYR A C 1
ATOM 2088 O O . TYR A 1 273 ? 12.139 6.960 -42.953 1.00 66.00 273 TYR A O 1
ATOM 2096 N N . ALA A 1 274 ? 11.326 7.060 -45.025 1.00 55.88 274 ALA A N 1
ATOM 2097 C CA . ALA A 1 274 ? 10.167 6.255 -44.666 1.00 55.88 274 ALA A CA 1
ATOM 2098 C C . ALA A 1 274 ? 10.658 4.817 -44.413 1.00 55.88 274 ALA A C 1
ATOM 2100 O O . ALA A 1 274 ? 11.492 4.348 -45.197 1.00 55.88 274 ALA A O 1
ATOM 2101 N N . PRO A 1 275 ? 10.164 4.121 -43.369 1.00 54.53 275 PRO A N 1
ATOM 2102 C CA . PRO A 1 275 ? 10.490 2.719 -43.155 1.00 54.53 275 PRO A CA 1
ATOM 2103 C C . PRO A 1 275 ? 10.190 1.963 -44.450 1.00 54.53 275 PRO A C 1
ATOM 2105 O O . PRO A 1 275 ? 9.044 1.885 -44.893 1.00 54.53 275 PRO A O 1
ATOM 2108 N N . SER A 1 276 ? 11.247 1.512 -45.114 1.00 53.12 276 SER A N 1
ATOM 2109 C CA . SER A 1 276 ? 11.194 0.834 -46.401 1.00 53.12 276 SER A CA 1
ATOM 2110 C C . SER A 1 276 ? 11.823 -0.535 -46.227 1.00 53.12 276 SER A C 1
ATOM 2112 O O . SER A 1 276 ? 12.719 -0.726 -45.407 1.00 53.12 276 SER A O 1
ATOM 2114 N N . PHE A 1 277 ? 11.292 -1.508 -46.959 1.00 52.25 277 PHE A N 1
ATOM 2115 C CA . PHE A 1 277 ? 11.798 -2.870 -46.953 1.00 52.25 277 PHE A CA 1
ATOM 2116 C C . PHE A 1 277 ? 13.291 -2.876 -47.310 1.00 52.25 277 PHE A C 1
ATOM 2118 O O . PHE A 1 277 ? 13.660 -2.564 -48.442 1.00 52.25 277 PHE A O 1
ATOM 2125 N N . VAL A 1 278 ? 14.145 -3.268 -46.362 1.00 50.03 278 VAL A N 1
ATOM 2126 C CA . VAL A 1 278 ? 15.509 -3.724 -46.657 1.00 50.03 278 VAL A CA 1
ATOM 2127 C C . VAL A 1 278 ? 15.424 -5.247 -46.782 1.00 50.03 278 VAL A C 1
ATOM 2129 O O . VAL A 1 278 ? 15.616 -5.986 -45.819 1.00 50.03 278 VAL A O 1
ATOM 2132 N N . GLY A 1 279 ? 15.015 -5.730 -47.958 1.00 59.22 279 GLY A N 1
ATOM 2133 C CA . GLY A 1 279 ? 14.667 -7.146 -48.158 1.00 59.22 279 GLY A CA 1
ATOM 2134 C C . GLY A 1 279 ? 13.358 -7.544 -47.451 1.00 59.22 279 GLY A C 1
ATOM 2135 O O . GLY A 1 279 ? 12.403 -6.778 -47.462 1.00 59.22 279 GLY A O 1
ATOM 2136 N N . ASP A 1 280 ? 13.305 -8.726 -46.824 1.00 48.56 280 ASP A N 1
ATOM 2137 C CA . ASP A 1 280 ? 12.101 -9.283 -46.160 1.00 48.56 280 ASP A CA 1
ATOM 2138 C C . ASP A 1 280 ? 11.871 -8.783 -44.712 1.00 48.56 280 ASP A C 1
ATOM 2140 O O . ASP A 1 280 ? 11.024 -9.317 -43.992 1.00 48.56 280 ASP A O 1
ATOM 2144 N N . ARG A 1 281 ? 12.623 -7.780 -44.234 1.00 52.88 281 ARG A N 1
ATOM 2145 C CA . ARG A 1 281 ? 12.582 -7.326 -42.829 1.00 52.88 281 ARG A CA 1
ATOM 2146 C C . ARG A 1 281 ? 12.004 -5.917 -42.689 1.00 52.88 281 ARG A C 1
ATOM 2148 O O . ARG A 1 281 ? 12.346 -5.007 -43.440 1.00 52.88 281 ARG A O 1
ATOM 2155 N N . PHE A 1 282 ? 11.124 -5.746 -41.702 1.00 56.19 282 PHE A N 1
ATOM 2156 C CA . PHE A 1 282 ? 10.525 -4.460 -41.344 1.00 56.19 282 PHE A CA 1
ATOM 2157 C C . PHE A 1 282 ? 11.487 -3.642 -40.474 1.00 56.19 282 PHE A C 1
ATOM 2159 O O . PHE A 1 282 ? 11.870 -4.093 -39.400 1.00 56.19 282 PHE A O 1
ATOM 2166 N N . SER A 1 283 ? 11.784 -2.408 -40.881 1.00 66.12 283 SER A N 1
ATOM 2167 C CA . SER A 1 283 ? 12.679 -1.446 -40.213 1.00 66.12 283 SER A CA 1
ATOM 2168 C C . SER A 1 283 ? 12.124 -0.855 -38.898 1.00 66.12 283 SER A C 1
ATOM 2170 O O . SER A 1 283 ? 12.351 0.312 -38.589 1.00 66.12 283 SER A O 1
ATOM 2172 N N . TRP A 1 284 ? 11.321 -1.615 -38.150 1.00 76.38 284 TRP A N 1
ATOM 2173 C CA . TRP A 1 284 ? 10.690 -1.191 -36.890 1.00 76.38 284 TRP A CA 1
ATOM 2174 C C . TRP A 1 284 ? 11.474 -1.597 -35.641 1.00 76.38 284 TRP A C 1
ATOM 2176 O O . TRP A 1 284 ? 11.137 -1.153 -34.544 1.00 76.38 284 TRP A O 1
ATOM 2186 N N . ASN A 1 285 ? 12.455 -2.483 -35.788 1.00 81.12 285 ASN A N 1
ATOM 2187 C CA . ASN A 1 285 ? 13.376 -2.891 -34.729 1.00 81.12 285 ASN A CA 1
ATOM 2188 C C . ASN A 1 285 ? 14.404 -1.798 -34.409 1.00 81.12 285 ASN A C 1
ATOM 2190 O O . ASN A 1 285 ? 14.755 -1.645 -33.254 1.00 81.12 285 ASN A O 1
ATOM 2194 N N . ILE A 1 286 ? 14.785 -0.977 -35.391 1.00 87.44 286 ILE A N 1
ATOM 2195 C CA . ILE A 1 286 ? 15.730 0.140 -35.206 1.00 87.44 286 ILE A CA 1
ATOM 2196 C C . ILE A 1 286 ? 15.104 1.389 -34.556 1.00 87.44 286 ILE A C 1
ATOM 2198 O O . ILE A 1 286 ? 15.809 2.347 -34.246 1.00 87.44 286 ILE A O 1
ATOM 2202 N N . VAL A 1 287 ? 13.771 1.432 -34.417 1.00 90.81 287 VAL A N 1
ATOM 2203 C CA . VAL A 1 287 ? 13.035 2.616 -33.943 1.00 90.81 287 VAL A CA 1
ATOM 2204 C C . VAL A 1 287 ? 12.882 2.575 -32.427 1.00 90.81 287 VAL A C 1
ATOM 2206 O O . VAL A 1 287 ? 12.219 1.691 -31.889 1.00 90.81 287 VAL A O 1
ATOM 2209 N N . ILE A 1 288 ? 13.411 3.604 -31.770 1.00 93.25 288 ILE A N 1
ATOM 2210 C CA . ILE A 1 288 ? 13.343 3.816 -30.317 1.00 93.25 288 ILE A CA 1
ATOM 2211 C C . ILE A 1 288 ? 11.963 4.357 -29.920 1.00 93.25 288 ILE A C 1
ATOM 2213 O O . ILE A 1 288 ? 11.344 3.933 -28.942 1.00 93.25 288 ILE A O 1
ATOM 2217 N N . GLY A 1 289 ? 11.475 5.332 -30.688 1.00 93.81 289 GLY A N 1
ATOM 2218 C CA . GLY A 1 289 ? 10.307 6.120 -30.324 1.00 93.81 289 GLY A CA 1
ATOM 2219 C C . GLY A 1 289 ? 10.067 7.302 -31.257 1.00 93.81 289 GLY A C 1
ATOM 2220 O O . GLY A 1 289 ? 10.527 7.313 -32.404 1.00 93.81 289 GLY A O 1
ATOM 2221 N N . ARG A 1 290 ? 9.367 8.325 -30.752 1.00 94.44 290 ARG A N 1
ATOM 2222 C CA . ARG A 1 290 ? 9.060 9.559 -31.495 1.00 94.44 290 ARG A CA 1
ATOM 2223 C C . ARG A 1 290 ? 9.463 10.818 -30.751 1.00 94.44 290 ARG A C 1
ATOM 2225 O O . ARG A 1 290 ? 9.257 10.913 -29.546 1.00 94.44 290 ARG A O 1
ATOM 2232 N N . ALA A 1 291 ? 9.933 11.816 -31.489 1.00 96.50 291 ALA A N 1
ATOM 2233 C CA . ALA A 1 291 ? 10.221 13.136 -30.948 1.00 96.50 291 ALA A CA 1
ATOM 2234 C C . ALA A 1 291 ? 8.946 13.845 -30.460 1.00 96.50 291 ALA A C 1
ATOM 2236 O O . ALA A 1 291 ? 7.942 13.909 -31.178 1.00 96.50 291 ALA A O 1
ATOM 2237 N N . LEU A 1 292 ? 8.986 14.420 -29.257 1.00 95.94 292 LEU A N 1
ATOM 2238 C CA . LEU A 1 292 ? 7.925 15.282 -28.718 1.00 95.94 292 LEU A CA 1
ATOM 2239 C C . LEU A 1 292 ? 8.243 16.775 -28.881 1.00 95.94 292 LEU A C 1
ATOM 2241 O O . LEU A 1 292 ? 7.331 17.611 -28.791 1.00 95.94 292 LEU A O 1
ATOM 2245 N N . GLU A 1 293 ? 9.501 17.081 -29.189 1.00 96.69 293 GLU A N 1
ATOM 2246 C CA . GLU A 1 293 ? 10.071 18.414 -29.375 1.00 96.69 293 GLU A CA 1
ATOM 2247 C C . GLU A 1 293 ? 10.869 18.491 -30.683 1.00 96.69 293 GLU A C 1
ATOM 2249 O O . GLU A 1 293 ? 11.298 17.473 -31.226 1.00 96.69 293 GLU A O 1
ATOM 2254 N N . SER A 1 294 ? 11.046 19.707 -31.202 1.00 97.06 294 SER A N 1
ATOM 2255 C CA . SER A 1 294 ? 11.909 19.970 -32.358 1.00 97.06 294 SER A CA 1
ATOM 2256 C C . SER A 1 294 ? 13.264 20.514 -31.900 1.00 97.06 294 SER A C 1
ATOM 2258 O O . SER A 1 294 ? 13.341 21.237 -30.909 1.00 97.06 294 SER A O 1
ATOM 2260 N N . LYS A 1 295 ? 14.313 20.229 -32.671 1.00 97.00 295 LYS A N 1
ATOM 2261 C CA . LYS A 1 295 ? 15.666 20.765 -32.517 1.00 97.00 295 LYS A CA 1
ATOM 2262 C C . LYS A 1 295 ? 16.220 21.139 -33.888 1.00 97.00 295 LYS A C 1
ATOM 2264 O O . LYS A 1 295 ? 16.368 20.280 -34.754 1.00 97.00 295 LYS A O 1
ATOM 2269 N N . ASP A 1 296 ? 16.573 22.409 -34.063 1.00 95.94 296 ASP A N 1
ATOM 2270 C CA . ASP A 1 296 ? 16.958 22.971 -35.369 1.00 95.94 296 ASP A CA 1
ATOM 2271 C C . ASP A 1 296 ? 18.479 23.089 -35.582 1.00 95.94 296 ASP A C 1
ATOM 2273 O O . ASP A 1 296 ? 18.932 23.608 -36.607 1.00 95.94 296 ASP A O 1
ATOM 2277 N N . THR A 1 297 ? 19.274 22.600 -34.630 1.00 96.06 297 THR A N 1
ATOM 2278 C CA . THR A 1 297 ? 20.744 22.633 -34.653 1.00 96.06 297 THR A CA 1
ATOM 2279 C C . THR A 1 297 ? 21.334 21.285 -35.066 1.00 96.06 297 THR A C 1
ATOM 2281 O O . THR A 1 297 ? 20.686 20.251 -34.894 1.00 96.06 297 THR A O 1
ATOM 2284 N N . ASP A 1 298 ? 22.559 21.267 -35.596 1.00 95.44 298 ASP A N 1
ATOM 2285 C CA . ASP A 1 298 ? 23.218 20.025 -36.028 1.00 95.44 298 ASP A CA 1
ATOM 2286 C C . ASP A 1 298 ? 24.031 19.361 -34.896 1.00 95.44 298 ASP A C 1
ATOM 2288 O O . ASP A 1 298 ? 24.221 18.145 -34.898 1.00 95.44 298 ASP A O 1
ATOM 2292 N N . GLU A 1 299 ? 24.451 20.134 -33.894 1.00 97.19 299 GLU A N 1
ATOM 2293 C CA . GLU A 1 299 ? 25.250 19.697 -32.744 1.00 97.19 299 GLU A CA 1
ATOM 2294 C C . GLU A 1 299 ? 24.489 18.729 -31.821 1.00 97.19 299 GLU A C 1
ATOM 2296 O O . GLU A 1 299 ? 23.271 18.594 -31.915 1.00 97.19 299 GLU A O 1
ATOM 2301 N N . ALA A 1 300 ? 25.178 18.057 -30.897 1.00 96.94 300 ALA A N 1
ATOM 2302 C CA . ALA A 1 300 ? 24.510 17.247 -29.879 1.00 96.94 300 ALA A CA 1
ATOM 2303 C C . ALA A 1 300 ? 23.632 18.112 -28.948 1.00 96.94 300 ALA A C 1
ATOM 2305 O O . ALA A 1 300 ? 23.940 19.273 -28.673 1.00 96.94 300 ALA A O 1
ATOM 2306 N N . GLY A 1 301 ? 22.534 17.547 -28.458 1.00 97.06 301 GLY A N 1
ATOM 2307 C CA . GLY A 1 301 ? 21.645 18.175 -27.482 1.00 97.06 301 GLY A CA 1
ATOM 2308 C C . GLY A 1 301 ? 20.676 17.163 -26.880 1.00 97.06 301 GLY A C 1
ATOM 2309 O O . GLY A 1 301 ? 20.792 15.970 -27.142 1.00 97.06 301 GLY A O 1
ATOM 2310 N N . THR A 1 302 ? 19.702 17.640 -26.112 1.00 97.25 302 THR A N 1
ATOM 2311 C CA . THR A 1 302 ? 18.672 16.796 -25.489 1.00 97.25 302 THR A CA 1
ATOM 2312 C C . THR A 1 302 ? 17.295 17.286 -25.908 1.00 97.25 302 THR A C 1
ATOM 2314 O O . THR A 1 302 ? 17.069 18.494 -25.953 1.00 97.25 302 THR A O 1
ATOM 2317 N N . ILE A 1 303 ? 16.395 16.357 -26.220 1.00 97.00 303 ILE A N 1
ATOM 2318 C CA . ILE A 1 303 ? 14.976 16.636 -26.474 1.00 97.00 303 ILE A CA 1
ATOM 2319 C C . ILE A 1 303 ? 14.106 15.624 -25.737 1.00 97.00 303 ILE A C 1
ATOM 2321 O O . ILE A 1 303 ? 14.537 14.496 -25.501 1.00 97.00 303 ILE A O 1
ATOM 2325 N N . GLU A 1 304 ? 12.858 15.979 -25.457 1.00 96.00 304 GLU A N 1
ATOM 2326 C CA . GLU A 1 304 ? 11.868 14.996 -25.013 1.00 96.00 304 GLU A CA 1
ATOM 2327 C C . GLU A 1 304 ? 11.435 14.073 -26.162 1.00 96.00 304 GLU A C 1
ATOM 2329 O O . GLU A 1 304 ? 11.044 14.522 -27.251 1.00 96.00 304 GLU A O 1
ATOM 2334 N N . ILE A 1 305 ? 11.433 12.764 -25.902 1.00 95.88 305 ILE A N 1
ATOM 2335 C CA . ILE A 1 305 ? 10.874 11.747 -26.800 1.00 95.88 305 ILE A CA 1
ATOM 2336 C C . ILE A 1 305 ? 9.845 10.890 -26.065 1.00 95.88 305 ILE A C 1
ATOM 2338 O O . ILE A 1 305 ? 9.817 10.839 -24.841 1.00 95.88 305 ILE A O 1
ATOM 2342 N N . VAL A 1 306 ? 9.007 10.179 -26.819 1.00 95.06 306 VAL A N 1
ATOM 2343 C CA . VAL A 1 306 ? 8.202 9.068 -26.301 1.00 95.06 306 VAL A CA 1
ATOM 2344 C C . VAL A 1 306 ? 8.786 7.740 -26.780 1.00 95.06 306 VAL A C 1
ATOM 2346 O O . VAL A 1 306 ? 8.765 7.453 -27.979 1.00 95.06 306 VAL A O 1
ATOM 2349 N N . VAL A 1 307 ? 9.294 6.932 -25.851 1.00 93.25 307 VAL A N 1
ATOM 2350 C CA . VAL A 1 307 ? 9.813 5.578 -26.107 1.00 93.25 307 VAL A CA 1
ATOM 2351 C C . VAL A 1 307 ? 8.650 4.595 -26.257 1.00 93.25 307 VAL A C 1
ATOM 2353 O O . VAL A 1 307 ? 7.584 4.774 -25.660 1.00 93.25 307 VAL A O 1
ATOM 2356 N N . GLY A 1 308 ? 8.820 3.579 -27.108 1.00 83.56 308 GLY A N 1
ATOM 2357 C CA . GLY A 1 308 ? 7.822 2.525 -27.335 1.00 83.56 308 GLY A CA 1
ATOM 2358 C C . GLY A 1 308 ? 6.678 2.912 -28.287 1.00 83.56 308 GLY A C 1
ATOM 2359 O O . GLY A 1 308 ? 5.852 2.070 -28.640 1.00 83.56 308 GLY A O 1
ATOM 2360 N N . SER A 1 309 ? 6.642 4.162 -28.760 1.00 75.62 309 SER A N 1
ATOM 2361 C CA . SER A 1 309 ? 5.702 4.636 -29.784 1.00 75.62 309 SER A CA 1
ATOM 2362 C C . SER A 1 309 ? 6.331 4.526 -31.178 1.00 75.62 309 SER A C 1
ATOM 2364 O O . SER A 1 309 ? 7.219 5.308 -31.518 1.00 75.62 309 SER A O 1
ATOM 2366 N N . LYS A 1 310 ? 5.899 3.544 -31.980 1.00 69.25 310 LYS A N 1
ATOM 2367 C CA . LYS A 1 310 ? 6.435 3.262 -33.331 1.00 69.25 310 LYS A CA 1
ATOM 2368 C C . LYS A 1 310 ? 5.728 4.061 -34.449 1.00 69.25 310 LYS A C 1
ATOM 2370 O O . LYS A 1 310 ? 4.569 4.510 -34.295 1.00 69.25 310 LYS A O 1
#

=== Feature glossary ===
Each block in this record encodes a different view of the same protein. In brief:

Predicted aligned error. PAE(i, j) answers: if I align the predicted and true structures on residue i, how far off (in Å) do I expect residue j to be? A block-diagonal PAE matrix with low values on the blocks and high values off-diagonal is the signature of a multi-domain protein with confidently predicted domains but uncertain inter-domain orientation.

Contact-map, Ramachandran, and PAE plots. Plot images: a contact map (which residues are close in 3D, as an N×N binary image), a Ramachandran scatter (backbone torsion angles, revealing secondary-structure composition at a glance), and — for AlphaFold structures — a PAE heatmap (pairwise prediction confidence).

Backbone torsions (φ/ψ). φ (phi) and ψ (psi) are the two rotatable backbone dihedrals per residue: φ is the C(i-1)–N–Cα–C torsion, ψ is the N–Cα–C–N(i+1) torsion, both in degrees on (−180°, 180°]. α-helical residues cluster near (−60°, −45°); β-strand residues near (−120°, +130°). A Ramachandran plot is simply a scatter of (φ, ψ) for every residue.

Foldseek 3Di. A 3Di character summarizes, for each residue, the relative orientation of the Cα frame of its nearest spatial neighbor. Because it encodes fold topology rather than chemistry, 3Di alignments detect remote structural similarity that sequence alignment misses.

Radius of gyration, Cα contacts, bounding box. Three whole-structure scalars: the radius of gyration (RMS distance of Cα from centroid, in Å), the count of Cα–Cα contacts (pairs closer than 8 Å and separated by more than four residues in sequence — i.e. tertiary, not local, contacts), and the bounding-box dimensions. Together they distinguish compact globular folds from extended fibres or disordered chains.

Sequence. Sequence gives the chain of amino acids in standard one-letter code (A=alanine, C=cysteine, …, Y=tyrosine), read N→C. It is the only feature that is directly encoded by the gene; all structural features are derived from the folded form of this sequence.

mmCIF coordinates. Atomic coordinates in PDBx/mmCIF format — the same representation the Protein Data Bank distributes. Each line of the _atom_site loop places one backbone atom in Cartesian space (units: ångströms, origin: arbitrary).

Secondary structure (3-state, P-SEA). Three-state secondary structure (P-SEA) collapses the eight DSSP classes into helix (a), strand (b), and coil (c). P-SEA assigns these from Cα geometry alone — distances and angles — without requiring backbone oxygens, so it works on any Cα trace.

InterPro / GO / CATH / organism. Functional annotations link the protein to curated databases. InterPro entries identify conserved domains and families by matching the sequence against member-database signatures (Pfam, PROSITE, CDD, …). Gene Ontology (GO) terms describe molecular function, biological process, and cellular component in a controlled vocabulary. CATH places the structure in a hierarchical fold classification (Class/Architecture/Topology/Homologous-superfamily). The organism is the source species.

B-factor. B-factor (Debye–Waller factor) reflects atomic displacement in the crystal lattice. It is an experimental observable (units Å²), not a prediction; low values mean the atom is pinned down, high values mean it moves or is heterogeneous across the crystal.

Rendered structure images. Structure images are PyMOL renders from six orthogonal camera directions. Cartoon representation draws helices as coils and strands as arrows; sticks shows the backbone as bonds; surface shows the solvent-excluded envelope. Rainbow coloring maps sequence position to hue (blue→red, N→C); chain coloring assigns a distinct color per polypeptide.

Solvent-accessible surface area. Solvent-accessible surface area (SASA) is the area in Å² traced out by the centre of a 1.4 Å probe sphere (a water molecule) rolled over the protein's van der Waals surface (Shrake–Rupley / Lee–Richards construction). Buried residues have near-zero SASA; fully exposed residues can exceed 200 Å². The total SASA scales roughly with the number of surface residues.

Secondary structure (8-state, DSSP). The SS8 string is DSSP's per-residue secondary-structure call. α-helix (H) means an i→i+4 H-bond ladder; β-strand (E) means the residue participates in a β-sheet; 3₁₀ (G) and π (I) are tighter and wider helices; T/S are turns/bends; '-' is loop.

pLDDT. For AlphaFold models, the B-factor field carries pLDDT — the model's own estimate of local accuracy on a 0–100 scale. Regions with pLDDT<50 should be treated as essentially unmodeled; they often correspond to intrinsically disordered segments.

Nearest PDB structures. Nearest PDB neighbors are the top structural matches found by Foldseek when searching this structure against the entire Protein Data Bank. Each hit reports a TM-score (0 to 1; >0.5 almost always implies the same fold) and an E-value. These are *structural* homologs — they may share no detectable sequence similarity.